Protein 3LHL (pdb70)

Radius of gyration: 16.93 Å; Cα contacts (8 Å, |Δi|>4): 586; chains: 1; bounding box: 40×43×41 Å

Nearest PDB structures (foldseek):
  3lhl-assembly1_A  TM=1.003E+00  e=1.423E-59  Clostridioides difficile 630
  3niq-assembly1_A  TM=9.091E-01  e=2.375E-23  Pseudomonas aeruginosa PAO1
  1wog-assembly1_D  TM=8.566E-01  e=7.228E-23  Deinococcus radiodurans
  7lox-assembly1_A-2  TM=8.549E-01  e=2.452E-21  Escherichia coli
  4dz4-assembly1_A  TM=8.494E-01  e=1.915E-21  Burkholderia thailandensis E264

InterPro domains:
  IPR005925 Agmatinase-related [TIGR01230] (10-285)
  IPR006035 Ureohydrolase [PF00491] (22-283)
  IPR006035 Ureohydrolase [PIRSF036979] (4-289)
  IPR006035 Ureohydrolase [PS51409] (12-292)
  IPR006035 Ureohydrolase [PTHR11358] (10-289)
  IPR020855 Ureohydrolase, manganese-binding site [PS01053] (213-234)
  IPR023696 Ureohydrolase domain superfamily [SSF52768] (5-286)

Foldseek 3Di:
DQLFAQEEEEEELDAVQADPFHFLSCQVVLVVPLVPDAQADPVQRFGVVVHDYHHPYYQDFDPDDPVRRLVSLLVVLLVSVVSNHAYEEYAAQLNVQSNVVSNCVVVVFEAEEAQDQALLCDCDDPRHSRHSSVRVVSVCVRNWAPRYAYFLHEDDDPVSVCVCVVVVRHHYYLGCVCVLVVQLCAQGEYAYEAEPLSAACVQQVQFRDHDHRHHHLVRVCVSLVSLLPGRYQYRYYYYYGRRQVRPVVRNNSVSVSVVVSSVCRSNRVNVD

Organism: Clostridioides difficile (strain 630) (NCBI:txid272563)

Solvent-accessible surface area: 11878 Å² total

Structure (mmCIF, N/CA/C/O backbone):
data_3LHL
#
_entry.id   3LHL
#
_cell.length_a   77.350
_cell.length_b   77.350
_cell.length_c   166.118
_cell.angle_alpha   90.00
_cell.angle_beta   90.00
_cell.angle_gamma   120.00
#
_symmetry.space_group_name_H-M   'P 63 2 2'
#
loop_
_entity.id
_entity.type
_entity.pdbx_description
1 polymer 'Putative agmatinase'
2 non-polymer 'MANGANESE (II) ION'
3 non-polymer 'PHOSPHATE ION'
4 non-polymer (4S)-2-METHYL-2,4-PENTANEDIOL
5 water water
#
loop_
_atom_site.group_PDB
_atom_site.id
_atom_site.type_symbol
_atom_site.label_atom_id
_atom_site.label_alt_id
_atom_site.label_comp_id
_atom_site.label_asym_id
_atom_site.label_entity_id
_atom_site.label_seq_id
_atom_site.pdbx_PDB_ins_code
_atom_site.Cartn_x
_atom_site.Cartn_y
_atom_site.Cartn_z
_atom_site.occupancy
_atom_site.B_iso_or_equiv
_atom_site.auth_seq_id
_atom_site.auth_comp_id
_atom_site.auth_asym_id
_atom_site.auth_atom_id
_atom_site.pdbx_PDB_model_num
ATOM 1 N N . ASN A 1 4 ? 34.505 58.923 28.814 1.00 43.18 17 ASN A N 1
ATOM 2 C CA . ASN A 1 4 ? 33.394 59.795 29.302 1.00 42.49 17 ASN A CA 1
ATOM 3 C C . ASN A 1 4 ? 32.149 59.589 28.443 1.00 39.91 17 ASN A C 1
ATOM 4 O O . ASN A 1 4 ? 32.237 59.380 27.232 1.00 37.28 17 ASN A O 1
ATOM 9 N N . TYR A 1 5 ? 30.991 59.657 29.088 1.00 37.84 18 TYR A N 1
ATOM 10 C CA . TYR A 1 5 ? 29.709 59.452 28.428 1.00 36.62 18 TYR A CA 1
ATOM 11 C C . TYR A 1 5 ? 29.440 60.329 27.206 1.00 36.55 18 TYR A C 1
ATOM 12 O O . TYR A 1 5 ? 29.266 59.822 26.098 1.00 34.30 18 TYR A O 1
ATOM 21 N N . GLU A 1 6 ? 29.401 61.642 27.410 1.00 38.04 19 GLU A N 1
ATOM 22 C CA . GLU A 1 6 ? 29.111 62.573 26.326 1.00 39.38 19 GLU A CA 1
ATOM 23 C C . GLU A 1 6 ? 30.011 62.460 25.100 1.00 38.41 19 GLU A C 1
ATOM 24 O O . GLU A 1 6 ? 29.559 62.685 23.979 1.00 37.60 19 GLU A O 1
ATOM 30 N N . GLU A 1 7 ? 31.275 62.107 25.299 1.00 37.60 20 GLU A N 1
ATOM 31 C CA . GLU A 1 7 ? 32.202 62.008 24.176 1.00 37.12 20 GLU A CA 1
ATOM 32 C C . GLU A 1 7 ? 32.147 60.703 23.387 1.00 34.11 20 GLU A C 1
ATOM 33 O O . GLU A 1 7 ? 32.466 60.684 22.200 1.00 33.41 20 GLU A O 1
ATOM 39 N N . SER A 1 8 ? 31.741 59.619 24.035 1.00 31.90 21 SER A N 1
ATOM 40 C CA . SER A 1 8 ? 31.698 58.316 23.373 1.00 29.07 21 SER A CA 1
ATOM 41 C C . SER A 1 8 ? 30.395 58.016 22.638 1.00 27.93 21 SER A C 1
ATOM 42 O O . SER A 1 8 ? 29.326 58.480 23.030 1.00 26.88 21 SER A O 1
ATOM 45 N N . ASN A 1 9 ? 30.499 57.240 21.562 1.00 26.48 22 ASN A N 1
ATOM 46 C CA . ASN A 1 9 ? 29.332 56.847 20.781 1.00 25.90 22 ASN A CA 1
ATOM 47 C C . ASN A 1 9 ? 28.872 55.447 21.190 1.00 24.31 22 ASN A C 1
ATOM 48 O O . ASN A 1 9 ? 27.733 55.058 20.935 1.00 23.32 22 ASN A O 1
ATOM 53 N N . LEU A 1 10 ? 29.766 54.695 21.825 1.00 22.31 23 LEU A N 1
ATOM 54 C CA . LEU A 1 10 ? 29.458 53.341 22.276 1.00 20.19 23 LEU A CA 1
ATOM 55 C C . LEU A 1 10 ? 29.527 53.292 23.802 1.00 19.87 23 LEU A C 1
ATOM 56 O O . LEU A 1 10 ? 30.561 53.612 24.400 1.00 19.14 23 LEU A O 1
ATOM 61 N N . ILE A 1 11 ? 28.419 52.900 24.423 1.00 18.47 24 ILE A N 1
ATOM 62 C CA . ILE A 1 11 ? 28.326 52.817 25.876 1.00 17.69 24 ILE A CA 1
ATOM 63 C C . ILE A 1 11 ? 28.198 51.356 26.299 1.00 18.92 24 ILE A C 1
ATOM 64 O O . ILE A 1 11 ? 27.173 50.708 26.055 1.00 18.99 24 ILE A O 1
ATOM 69 N N . VAL A 1 12 ? 29.251 50.854 26.933 1.00 16.88 25 VAL A N 1
ATOM 70 C CA . VAL A 1 12 ? 29.322 49.475 27.398 1.00 16.55 25 VAL A CA 1
ATOM 71 C C . VAL A 1 12 ? 28.940 49.394 28.868 1.00 17.70 25 VAL A C 1
ATOM 72 O O . VAL A 1 12 ? 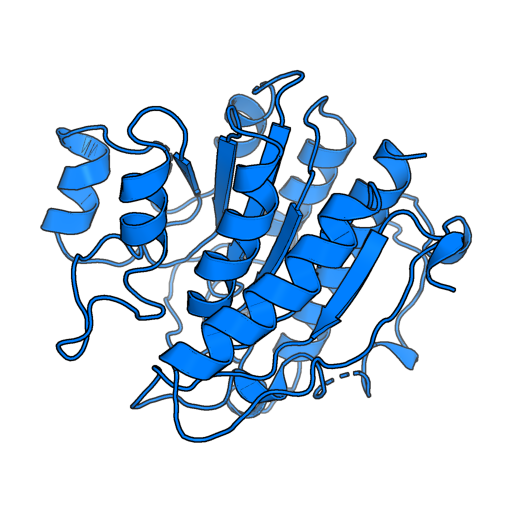29.470 50.137 29.694 1.00 20.31 25 VAL A O 1
ATOM 76 N N . PHE A 1 13 ? 28.023 48.492 29.198 1.00 17.07 26 PHE A N 1
ATOM 77 C CA . PHE A 1 13 ? 27.614 48.335 30.586 1.00 17.02 26 PHE A CA 1
ATOM 78 C C . PHE A 1 13 ? 27.293 46.878 30.867 1.00 17.00 26 PHE A C 1
ATOM 79 O O . PHE A 1 13 ? 26.924 46.120 29.964 1.00 18.34 26 PHE A O 1
ATOM 87 N N . GLY A 1 14 ? 27.467 46.483 32.121 1.00 15.72 27 GLY A N 1
ATOM 88 C CA . GLY A 1 14 ? 27.204 45.111 32.498 1.00 15.51 27 GLY A CA 1
ATOM 89 C C . GLY A 1 14 ? 25.884 44.954 33.213 1.00 16.27 27 GLY A C 1
ATOM 90 O O . GLY A 1 14 ? 25.388 45.893 33.838 1.00 14.37 27 GLY A O 1
ATOM 91 N N . VAL A 1 15 ? 25.314 43.760 33.098 1.00 17.96 28 VAL A N 1
ATOM 92 C CA . VAL A 1 15 ? 24.047 43.421 33.737 1.00 18.99 28 VAL A CA 1
ATOM 93 C C . VAL A 1 15 ? 24.213 42.028 34.326 1.00 19.40 28 VAL A C 1
ATOM 94 O O . VAL A 1 15 ? 23.979 41.025 33.642 1.00 18.69 28 VAL A O 1
ATOM 98 N N . GLY A 1 16 ? 24.641 41.979 35.585 1.00 18.81 29 GLY A N 1
ATOM 99 C CA . GLY A 1 16 ? 24.843 40.708 36.257 1.00 19.62 29 GLY A CA 1
ATOM 100 C C . GLY A 1 16 ? 23.534 40.157 36.789 1.00 18.87 29 GLY A C 1
ATOM 101 O O . GLY A 1 16 ? 23.260 40.208 37.994 1.00 16.79 29 GLY A O 1
ATOM 102 N N . PHE A 1 17 ? 22.729 39.621 35.880 1.00 17.35 30 PHE A N 1
ATOM 103 C CA . PHE A 1 17 ? 21.433 39.063 36.231 1.00 18.33 30 PHE A CA 1
ATOM 104 C C . PHE A 1 17 ? 21.224 37.672 35.640 1.00 18.00 30 PHE A C 1
ATOM 105 O O . PHE A 1 17 ? 21.497 37.448 34.462 1.00 19.50 30 PHE A O 1
ATOM 113 N N . ASP A 1 18 ? 20.748 36.740 36.464 1.00 18.07 31 ASP A N 1
ATOM 114 C CA . ASP A 1 18 ? 20.443 35.386 35.998 1.00 18.65 31 ASP A CA 1
ATOM 115 C C . ASP A 1 18 ? 19.207 34.873 36.730 1.00 18.90 31 ASP A C 1
ATOM 116 O O . ASP A 1 18 ? 19.034 33.674 36.934 1.00 17.87 31 ASP A O 1
ATOM 121 N N . GLY A 1 19 ? 18.341 35.813 37.098 1.00 20.15 32 GLY A N 1
ATOM 122 C CA . GLY A 1 19 ? 17.124 35.500 37.824 1.00 20.91 32 GLY A CA 1
ATOM 123 C C . GLY A 1 19 ? 16.190 34.422 37.297 1.00 22.72 32 GLY A C 1
ATOM 124 O O . GLY A 1 19 ? 15.454 33.832 38.091 1.00 24.14 32 GLY A O 1
ATOM 125 N N . THR A 1 20 ? 16.186 34.151 35.992 1.00 21.02 33 THR A N 1
ATOM 126 C CA . THR A 1 20 ? 15.296 33.113 35.478 1.00 21.90 33 THR A CA 1
ATOM 127 C C . THR A 1 20 ? 16.017 31.807 35.166 1.00 22.23 33 THR A C 1
ATOM 128 O O . THR A 1 20 ? 15.441 30.909 34.554 1.00 21.01 33 THR A O 1
ATOM 132 N N . THR A 1 21 ? 17.274 31.705 35.595 1.00 22.56 34 THR A N 1
ATOM 133 C CA . THR A 1 21 ? 18.071 30.495 35.382 1.00 22.53 34 THR A CA 1
ATOM 134 C C . THR A 1 21 ? 18.016 29.687 36.673 1.00 22.17 34 THR A C 1
ATOM 135 O O . THR A 1 21 ? 18.424 30.174 37.723 1.00 21.21 34 THR A O 1
ATOM 139 N N . SER A 1 22 ? 17.535 28.451 36.591 1.00 20.82 35 SER A N 1
ATOM 140 C CA . SER A 1 22 ? 17.395 27.613 37.780 1.00 22.10 35 SER A CA 1
ATOM 141 C C . SER A 1 22 ? 18.543 26.666 38.132 1.00 21.47 35 SER A C 1
ATOM 142 O O . SER A 1 22 ? 19.169 26.805 39.187 1.00 20.07 35 SER A O 1
ATOM 145 N N . ASN A 1 23 ? 18.815 25.697 37.262 1.00 20.48 36 ASN A N 1
ATOM 146 C CA . ASN A 1 23 ? 19.866 24.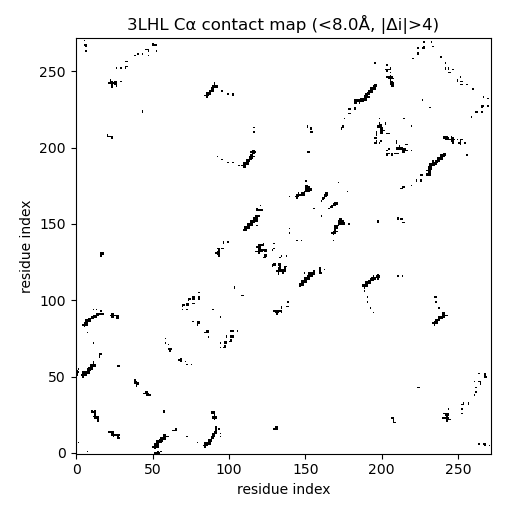725 37.541 1.00 21.16 36 ASN A CA 1
ATOM 147 C C . ASN A 1 23 ? 21.301 25.182 37.324 1.00 19.75 36 ASN A C 1
ATOM 148 O O . ASN A 1 23 ? 22.219 24.620 37.922 1.00 19.05 36 ASN A O 1
ATOM 153 N N . ARG A 1 24 ? 21.500 26.206 36.500 1.00 17.59 37 ARG A N 1
ATOM 154 C CA . ARG A 1 24 ? 22.853 26.664 36.197 1.00 17.35 37 ARG A CA 1
ATOM 155 C C . ARG A 1 24 ? 23.100 28.153 36.409 1.00 18.69 37 ARG A C 1
ATOM 156 O O . ARG A 1 24 ? 23.459 28.876 35.475 1.00 20.37 37 ARG A O 1
ATOM 164 N N . PRO A 1 25 ? 22.924 28.634 37.645 1.00 19.00 38 PRO A N 1
ATOM 165 C CA . PRO A 1 25 ? 23.153 30.059 37.897 1.00 18.22 38 PRO A CA 1
ATOM 166 C C . PRO A 1 25 ? 24.634 30.384 37.728 1.00 17.79 38 PRO A C 1
ATOM 167 O O . PRO A 1 25 ? 25.483 29.488 37.768 1.00 15.04 38 PRO A O 1
ATOM 171 N N . GLY A 1 26 ? 24.946 31.658 37.521 1.00 17.55 39 GLY A N 1
ATOM 172 C CA . GLY A 1 26 ? 26.336 32.039 37.367 1.00 16.47 39 GLY A CA 1
ATOM 173 C C . GLY A 1 26 ? 26.593 33.099 36.316 1.00 17.36 39 GLY A C 1
ATOM 174 O O . GLY A 1 26 ? 27.642 33.749 36.345 1.00 18.16 39 GLY A O 1
ATOM 175 N N . ALA A 1 27 ? 25.654 33.276 35.387 1.00 15.82 40 ALA A N 1
ATOM 176 C CA . ALA A 1 27 ? 25.810 34.268 34.327 1.00 15.78 40 ALA A CA 1
ATOM 177 C C . ALA A 1 27 ? 25.906 35.672 34.922 1.00 16.72 40 ALA A C 1
ATOM 178 O O . ALA A 1 27 ? 26.408 36.601 34.286 1.00 11.75 40 ALA A O 1
ATOM 180 N N . ARG A 1 28 ? 25.431 35.809 36.157 1.00 16.78 41 ARG A N 1
ATOM 181 C CA . ARG A 1 28 ? 25.451 37.089 36.850 1.00 17.49 41 ARG A CA 1
ATOM 182 C C . ARG A 1 28 ? 26.865 37.636 37.034 1.00 16.35 41 ARG A C 1
ATOM 183 O O . ARG A 1 28 ? 27.046 38.842 37.208 1.00 16.25 41 ARG A O 1
ATOM 191 N N . PHE A 1 29 ? 27.860 36.756 36.984 1.00 16.27 42 PHE A N 1
ATOM 192 C CA . PHE A 1 29 ? 29.250 37.157 37.204 1.00 18.50 42 PHE A CA 1
ATOM 193 C C . PHE A 1 29 ? 30.063 37.484 35.961 1.00 19.46 42 PHE A C 1
ATOM 194 O O . PHE A 1 29 ? 31.237 37.836 36.062 1.00 20.31 42 PHE A O 1
ATOM 202 N N . ALA A 1 30 ? 29.441 37.370 34.797 1.00 19.41 43 ALA A N 1
ATOM 203 C CA . ALA A 1 30 ? 30.115 37.622 33.533 1.00 19.15 43 ALA A CA 1
ATOM 204 C C . ALA A 1 30 ? 30.945 38.912 33.451 1.00 18.00 43 ALA A C 1
ATOM 205 O O . ALA A 1 30 ? 32.165 38.860 33.313 1.00 16.77 43 ALA A O 1
ATOM 207 N N . SER A 1 31 ? 30.291 40.067 33.530 1.00 19.12 44 SER A N 1
ATOM 208 C CA . SER A 1 31 ? 31.001 41.342 33.423 1.00 19.96 44 SER A CA 1
ATOM 209 C C . SER A 1 31 ? 32.042 41.584 34.513 1.00 20.15 44 SER A C 1
ATOM 210 O O . SER A 1 31 ? 33.129 42.082 34.229 1.00 19.21 44 SER A O 1
ATOM 213 N N . SER A 1 32 ? 31.723 41.233 35.755 1.00 20.28 45 SER A N 1
ATOM 214 C CA . SER A 1 32 ? 32.673 41.436 36.844 1.00 23.13 45 SER A CA 1
ATOM 215 C C . SER A 1 32 ? 33.871 40.498 36.689 1.00 22.08 45 SER A C 1
ATOM 216 O O . SER A 1 32 ? 34.994 40.847 37.036 1.00 21.92 45 SER A O 1
ATOM 219 N N . SER A 1 33 ? 33.630 39.302 36.175 1.00 21.04 46 SER A N 1
ATOM 220 C CA . SER A 1 33 ? 34.718 38.362 35.964 1.00 22.58 46 SER A CA 1
ATOM 221 C C . SER A 1 33 ? 35.609 38.882 34.829 1.00 22.47 46 SER A C 1
ATOM 222 O O . SER A 1 33 ? 36.831 38.778 34.882 1.00 18.13 46 SER A O 1
ATOM 233 N N . ARG A 1 35 ? 35.927 41.994 34.032 1.00 25.35 48 ARG A N 1
ATOM 234 C CA . ARG A 1 35 ? 36.527 43.247 34.467 1.00 26.88 48 ARG A CA 1
ATOM 235 C C . ARG A 1 35 ? 37.948 43.097 35.000 1.00 28.29 48 ARG A C 1
ATOM 236 O O . ARG A 1 35 ? 38.832 43.876 34.646 1.00 28.62 48 ARG A O 1
ATOM 244 N N . LYS A 1 36 ? 38.175 42.096 35.840 1.00 30.70 49 LYS A N 1
ATOM 245 C CA . LYS A 1 36 ? 39.507 41.891 36.397 1.00 33.64 49 LYS A CA 1
ATOM 246 C C . LYS A 1 36 ? 40.432 41.200 35.406 1.00 34.62 49 LYS A C 1
ATOM 247 O O . LYS A 1 36 ? 41.594 40.944 35.710 1.00 35.21 49 LYS A O 1
ATOM 253 N N . GLU A 1 37 ? 39.908 40.905 34.223 1.00 35.22 50 GLU A N 1
ATOM 254 C CA . GLU A 1 37 ? 40.665 40.224 33.179 1.00 38.45 50 GLU A CA 1
ATOM 255 C C . GLU A 1 37 ? 41.005 41.154 32.010 1.00 38.58 50 GLU A C 1
ATOM 256 O O . GLU A 1 37 ? 42.137 41.182 31.526 1.00 38.27 50 GLU A O 1
ATOM 262 N N . PHE A 1 38 ? 40.011 41.909 31.560 1.00 37.57 51 PHE A N 1
ATOM 263 C CA . PHE A 1 38 ? 40.184 42.818 30.440 1.00 38.30 51 PHE A CA 1
ATOM 264 C C . PHE A 1 38 ? 41.438 43.697 30.554 1.00 40.00 51 PHE A C 1
ATOM 265 O O . PHE A 1 38 ? 42.098 43.977 29.552 1.00 38.18 51 PHE A O 1
ATOM 273 N N . TYR A 1 39 ? 41.758 44.121 31.775 1.00 42.77 52 TYR A N 1
ATOM 274 C CA . TYR A 1 39 ? 42.919 44.973 32.044 1.00 45.71 52 TYR A CA 1
ATOM 275 C C . TYR A 1 39 ? 44.183 44.608 31.270 1.00 44.93 52 TYR A C 1
ATOM 276 O O . TYR A 1 39 ? 44.769 45.448 30.582 1.00 45.49 52 TYR A O 1
ATOM 285 N N . GLY A 1 40 ? 44.599 43.351 31.390 1.00 43.18 53 GLY A N 1
ATOM 286 C CA . GLY A 1 40 ? 45.825 42.908 30.750 1.00 42.04 53 GLY A CA 1
ATOM 287 C C . GLY A 1 40 ? 45.836 42.483 29.296 1.00 40.37 53 GLY A C 1
ATOM 288 O O . GLY A 1 40 ? 46.883 42.074 28.791 1.00 40.81 53 GLY A O 1
ATOM 289 N N . LEU A 1 41 ? 44.700 42.568 28.614 1.00 38.13 54 LEU A N 1
ATOM 290 C CA . LEU A 1 41 ? 44.655 42.174 27.211 1.00 35.49 54 LEU A CA 1
ATOM 291 C C . LEU A 1 41 ? 45.054 43.320 26.288 1.00 32.62 54 LEU A C 1
ATOM 292 O O . LEU A 1 41 ? 44.839 44.490 26.602 1.00 32.94 54 LEU A O 1
ATOM 297 N N . GLU A 1 42 ? 45.645 42.973 25.151 1.00 28.85 55 GLU A N 1
ATOM 298 C CA . GLU A 1 42 ? 46.074 43.965 24.175 1.00 25.70 55 GLU A CA 1
ATOM 299 C C . GLU A 1 42 ? 44.883 44.771 23.654 1.00 24.36 55 GLU A C 1
ATOM 300 O O . GLU A 1 42 ? 43.796 44.230 23.457 1.00 23.06 55 GLU A O 1
ATOM 306 N N . THR A 1 43 ? 45.093 46.064 23.430 1.00 22.93 56 THR A N 1
ATOM 307 C CA . THR A 1 43 ? 44.036 46.926 22.914 1.00 21.82 56 THR A CA 1
ATOM 308 C C . THR A 1 43 ? 44.049 46.876 21.389 1.00 20.40 56 THR A C 1
ATOM 309 O O . THR A 1 43 ? 43.137 47.376 20.733 1.00 18.14 56 THR A O 1
ATOM 313 N N . TYR A 1 44 ? 45.086 46.259 20.830 1.00 18.61 57 TYR A N 1
ATOM 314 C CA . TYR A 1 44 ? 45.213 46.149 19.382 1.00 18.11 57 TYR A CA 1
ATOM 315 C C . TYR A 1 44 ? 44.754 44.788 18.880 1.00 18.87 57 TYR A C 1
ATOM 316 O O . TYR A 1 44 ? 45.068 43.752 19.468 1.00 19.44 57 TYR A O 1
ATOM 325 N N . SER A 1 45 ? 44.008 44.795 17.783 1.00 18.38 58 SER A N 1
ATOM 326 C CA . SER A 1 45 ? 43.528 43.560 17.194 1.00 17.46 58 SER A CA 1
ATOM 327 C C . SER A 1 45 ? 44.236 43.332 15.869 1.00 18.03 58 SER A C 1
ATOM 328 O O . SER A 1 45 ? 43.987 44.040 14.892 1.00 15.57 58 SER A O 1
ATOM 331 N N . PRO A 1 46 ? 45.148 42.349 15.825 1.00 17.90 59 PRO A N 1
ATOM 332 C CA . PRO A 1 46 ? 45.875 42.054 14.587 1.00 18.69 59 PRO A CA 1
ATOM 333 C C . PRO A 1 46 ? 44.956 41.484 13.510 1.00 18.88 59 PRO A C 1
ATOM 334 O O . PRO A 1 46 ? 45.202 41.661 12.320 1.00 18.99 59 PRO A O 1
ATOM 338 N N . PHE A 1 47 ? 43.887 40.816 13.934 1.00 19.71 60 PHE A N 1
ATOM 339 C CA . PHE A 1 47 ? 42.925 40.232 13.001 1.00 19.35 60 PHE A CA 1
ATOM 340 C C . PHE A 1 47 ? 42.148 41.325 12.263 1.00 20.35 60 PHE A C 1
ATOM 341 O O . PHE A 1 47 ? 41.903 41.217 11.068 1.00 22.00 60 PHE A O 1
ATOM 349 N N . LEU A 1 48 ? 41.767 42.379 12.974 1.00 20.18 61 LEU A N 1
ATOM 350 C CA . LEU A 1 48 ? 41.007 43.466 12.363 1.00 21.97 61 LEU A CA 1
ATOM 351 C C . LEU A 1 48 ? 41.867 44.683 12.027 1.00 22.15 61 LEU A C 1
ATOM 352 O O . LEU A 1 48 ? 41.448 45.553 11.263 1.00 21.56 61 LEU A O 1
ATOM 357 N N . ASP A 1 49 ? 43.065 44.734 12.605 1.00 23.92 62 ASP A N 1
ATOM 358 C CA . ASP A 1 49 ? 43.988 45.849 12.414 1.00 22.25 62 ASP A CA 1
ATOM 359 C C . ASP A 1 49 ? 43.320 47.143 12.874 1.00 22.14 62 ASP A C 1
ATOM 360 O O . ASP A 1 49 ? 43.299 48.146 12.160 1.00 21.57 62 ASP A O 1
ATOM 365 N N . LEU A 1 50 ? 42.762 47.095 14.078 1.00 22.50 63 LEU A N 1
ATOM 366 C CA . LEU A 1 50 ? 42.096 48.235 14.696 1.00 21.73 63 LEU A CA 1
ATOM 367 C C . LEU A 1 50 ? 42.582 48.267 16.136 1.00 23.23 63 LEU A C 1
ATOM 368 O O . LEU A 1 50 ? 42.976 47.235 16.675 1.00 24.42 63 LEU A O 1
ATOM 373 N N . ASP A 1 51 ? 42.553 49.439 16.763 1.00 23.27 64 ASP A N 1
ATOM 374 C CA . ASP A 1 51 ? 43.020 49.574 18.140 1.00 24.02 64 ASP A CA 1
ATOM 375 C C . ASP A 1 51 ? 41.999 50.331 18.985 1.00 24.42 64 ASP A C 1
ATOM 376 O O . ASP A 1 51 ? 41.573 51.427 18.617 1.00 24.67 64 ASP A O 1
ATOM 381 N N . LEU A 1 52 ? 41.617 49.755 20.121 1.00 24.91 65 LEU A N 1
ATOM 382 C CA . LEU A 1 52 ? 40.650 50.399 21.009 1.00 26.79 65 LEU A CA 1
ATOM 383 C C . LEU A 1 52 ? 41.037 51.834 21.369 1.00 27.78 65 LEU A C 1
ATOM 384 O O . LEU A 1 52 ? 40.174 52.664 21.647 1.00 27.19 65 LEU A O 1
ATOM 389 N N . GLU A 1 53 ? 42.335 52.123 21.346 1.00 29.22 66 GLU A N 1
ATOM 390 C CA . GLU A 1 53 ? 42.842 53.446 21.693 1.00 31.08 66 GLU A CA 1
ATOM 391 C C . GLU A 1 53 ? 42.479 54.566 20.724 1.00 30.06 66 GLU A C 1
ATOM 392 O O . GLU A 1 53 ? 42.604 55.741 21.065 1.00 30.25 66 GLU A O 1
ATOM 398 N N . ASP A 1 54 ? 42.037 54.217 19.521 1.00 27.50 67 ASP A N 1
ATOM 399 C CA . ASP A 1 54 ? 41.671 55.238 18.545 1.00 27.51 67 ASP A CA 1
ATOM 400 C C . ASP A 1 54 ? 40.207 55.642 18.670 1.00 26.86 67 ASP A C 1
ATOM 401 O O . ASP A 1 54 ? 39.710 56.417 17.857 1.00 25.20 67 ASP A O 1
ATOM 406 N N . TYR A 1 55 ? 39.518 55.135 19.686 1.00 24.93 68 TYR A N 1
ATOM 407 C CA . TYR A 1 55 ? 38.101 55.440 19.814 1.00 26.53 68 TYR A CA 1
ATOM 408 C C . TYR A 1 55 ? 37.628 55.919 21.173 1.00 27.04 68 TYR A C 1
ATOM 409 O O . TYR A 1 55 ? 38.282 55.714 22.198 1.00 27.67 68 TYR A O 1
ATOM 418 N N . ASN A 1 56 ? 36.468 56.562 21.160 1.00 27.71 69 ASN A N 1
ATOM 419 C CA . ASN A 1 56 ? 35.848 5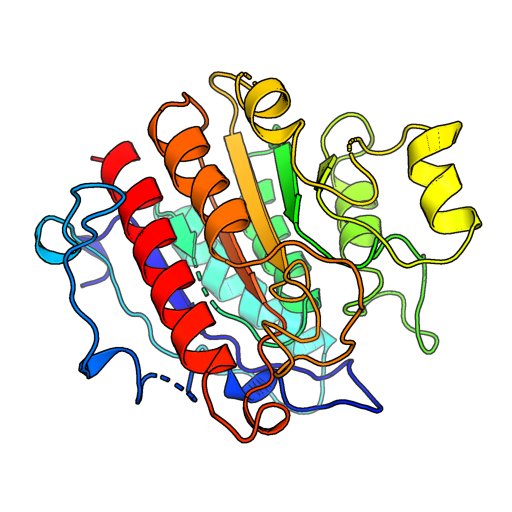7.042 22.377 1.00 28.45 69 ASN A CA 1
ATOM 420 C C . ASN A 1 56 ? 34.790 56.025 22.775 1.00 28.20 69 ASN A C 1
ATOM 421 O O . ASN A 1 56 ? 33.715 55.948 22.175 1.00 27.22 69 ASN A O 1
ATOM 426 N N . ILE A 1 57 ? 35.123 55.224 23.777 1.00 27.57 70 ILE A N 1
ATOM 427 C CA . ILE A 1 57 ? 34.217 54.209 24.284 1.00 26.67 70 ILE A CA 1
ATOM 428 C C . ILE A 1 57 ? 34.041 54.437 25.774 1.00 25.63 70 ILE A C 1
ATOM 429 O O . ILE A 1 57 ? 35.010 54.629 26.505 1.00 24.77 70 ILE A O 1
ATOM 434 N N . CYS A 1 58 ? 32.797 54.427 26.225 1.00 27.42 71 CYS A N 1
ATOM 435 C CA . CYS A 1 58 ? 32.524 54.643 27.634 1.00 26.32 71 CYS A CA 1
ATOM 436 C C . CYS A 1 58 ? 32.282 53.340 28.369 1.00 25.77 71 CYS A C 1
ATOM 437 O O . CYS A 1 58 ? 31.518 52.489 27.909 1.00 26.15 71 CYS A O 1
ATOM 440 N N . ASP A 1 59 ? 32.954 53.186 29.506 1.00 25.96 72 ASP A N 1
ATOM 441 C CA . ASP A 1 59 ? 32.792 52.008 30.356 1.00 26.03 72 ASP A CA 1
ATOM 442 C C . ASP A 1 59 ? 31.854 52.463 31.467 1.00 25.24 72 ASP A C 1
ATOM 443 O O . ASP A 1 59 ? 32.298 53.048 32.457 1.00 23.70 72 ASP A O 1
ATOM 448 N N . TYR A 1 60 ? 30.563 52.202 31.300 1.00 24.88 73 TYR A N 1
ATOM 449 C CA . TYR A 1 60 ? 29.576 52.606 32.294 1.00 28.10 73 TYR A CA 1
ATOM 450 C C . TYR A 1 60 ? 29.546 51.703 33.521 1.00 26.86 73 TYR A C 1
ATOM 451 O O . TYR A 1 60 ? 28.828 51.978 34.476 1.00 28.28 73 TYR A O 1
ATOM 460 N N . GLY A 1 61 ? 30.331 50.631 33.499 1.00 24.60 74 GLY A N 1
ATOM 461 C CA . GLY A 1 61 ? 30.348 49.716 34.622 1.00 23.30 74 GLY A CA 1
ATOM 462 C C . GLY A 1 61 ? 29.090 48.862 34.684 1.00 23.61 74 GLY A C 1
ATOM 463 O O . GLY A 1 61 ? 28.381 48.697 33.688 1.00 20.15 74 GLY A O 1
ATOM 464 N N . ASP A 1 62 ? 28.804 48.319 35.862 1.00 23.71 75 ASP A N 1
ATOM 465 C CA . ASP A 1 62 ? 27.630 47.481 36.028 1.00 24.18 75 ASP A CA 1
ATOM 466 C C . ASP A 1 62 ? 26.396 48.269 36.437 1.00 26.05 75 ASP A C 1
ATOM 467 O O . ASP A 1 62 ? 26.467 49.202 37.245 1.00 25.60 75 ASP A O 1
ATOM 472 N N . LEU A 1 63 ? 25.264 47.889 35.856 1.00 24.91 76 LEU A N 1
ATOM 473 C CA . LEU A 1 63 ? 23.998 48.528 36.157 1.00 24.77 76 LEU A CA 1
ATOM 474 C C . LEU A 1 63 ? 23.532 48.028 37.517 1.00 25.85 76 LEU A C 1
ATOM 475 O O . LEU A 1 63 ? 23.544 46.825 37.782 1.00 25.72 76 LEU A O 1
ATOM 480 N N . GLU A 1 64 ? 23.135 48.949 38.386 1.00 26.13 77 GLU A N 1
ATOM 481 C CA . GLU A 1 64 ? 22.660 48.560 39.705 1.00 28.39 77 GLU A CA 1
ATOM 482 C C . GLU A 1 64 ? 21.255 48.021 39.501 1.00 26.67 77 GLU A C 1
ATOM 483 O O . GLU A 1 64 ? 20.399 48.712 38.964 1.00 28.56 77 GLU A O 1
ATOM 489 N N . ILE A 1 65 ? 21.017 46.784 39.911 1.00 27.04 78 ILE A N 1
ATOM 490 C CA . ILE A 1 65 ? 19.698 46.198 39.737 1.00 26.36 78 ILE A CA 1
ATOM 491 C C . ILE A 1 65 ? 19.106 45.668 41.033 1.00 27.46 78 ILE A C 1
ATOM 492 O O . ILE A 1 65 ? 19.829 45.244 41.933 1.00 25.95 78 ILE A O 1
ATOM 497 N N . SER A 1 66 ? 17.780 45.709 41.121 1.00 27.72 79 SER A N 1
ATOM 498 C CA . SER A 1 66 ? 17.085 45.221 42.299 1.00 28.87 79 SER A CA 1
ATOM 499 C C . SER A 1 66 ? 17.195 43.703 42.343 1.00 30.95 79 SER A C 1
ATOM 500 O O . SER A 1 66 ? 17.550 43.066 41.346 1.00 31.96 79 SER A O 1
ATOM 503 N N . VAL A 1 67 ? 16.890 43.129 43.501 1.00 31.72 80 VAL A N 1
ATOM 504 C CA . VAL A 1 67 ? 16.953 41.688 43.675 1.00 33.26 80 VAL A CA 1
ATOM 505 C C . VAL A 1 67 ? 15.581 41.129 44.039 1.00 33.95 80 VAL A C 1
ATOM 506 O O . VAL A 1 67 ? 14.779 41.805 44.684 1.00 33.96 80 VAL A O 1
ATOM 510 N N . GLY A 1 68 ? 15.309 39.902 43.604 1.00 34.94 81 GLY A N 1
ATOM 511 C CA . GLY A 1 68 ? 14.043 39.268 43.927 1.00 35.56 81 GLY A CA 1
ATOM 512 C C . GLY A 1 68 ? 12.888 39.468 42.963 1.00 35.28 81 GLY A C 1
ATOM 513 O O . GLY A 1 68 ? 11.808 38.903 43.158 1.00 35.31 81 GLY A O 1
ATOM 514 N N . SER A 1 69 ? 13.090 40.266 41.923 1.00 34.47 82 SER A N 1
ATOM 515 C CA . SER A 1 69 ? 12.013 40.485 40.968 1.00 32.80 82 SER A CA 1
ATOM 516 C C . SER A 1 69 ? 12.506 40.650 39.539 1.00 30.52 82 SER A C 1
ATOM 517 O O . SER A 1 69 ? 13.091 41.675 39.184 1.00 30.82 82 SER A O 1
ATOM 520 N N . THR A 1 70 ? 12.265 39.630 38.724 1.00 27.94 83 THR A N 1
ATOM 521 C CA . THR A 1 70 ? 12.660 39.662 37.323 1.00 25.93 83 THR A CA 1
ATOM 522 C C . THR A 1 70 ? 12.010 40.882 36.673 1.00 27.02 83 THR A C 1
ATOM 523 O O . THR A 1 70 ? 12.682 41.694 36.042 1.00 26.24 83 THR A O 1
ATOM 527 N N . GLU A 1 71 ? 10.697 40.999 36.848 1.00 28.11 84 GLU A N 1
ATOM 528 C CA . GLU A 1 71 ? 9.923 42.109 36.303 1.00 29.65 84 GLU A CA 1
ATOM 529 C C . GLU A 1 71 ? 10.610 43.446 36.591 1.00 28.23 84 GLU A C 1
ATOM 530 O O . GLU A 1 71 ? 10.741 44.289 35.709 1.00 28.44 84 GLU A O 1
ATOM 536 N N . GLN A 1 72 ? 11.059 43.628 37.827 1.00 26.91 85 GLN A N 1
ATOM 537 C CA . GLN A 1 72 ? 11.726 44.861 38.230 1.00 24.01 85 GLN A CA 1
ATOM 538 C C . GLN A 1 72 ? 13.072 45.060 37.537 1.00 22.71 85 GLN A C 1
ATOM 539 O O . GLN A 1 72 ? 13.421 46.179 37.154 1.00 21.38 85 GLN A O 1
ATOM 545 N N . VAL A 1 73 ? 13.828 43.974 37.391 1.00 20.98 86 VAL A N 1
ATOM 546 C CA . VAL A 1 73 ? 15.136 44.024 36.745 1.00 18.56 86 VAL A CA 1
ATOM 547 C C . VAL A 1 73 ? 15.010 44.415 35.276 1.00 18.48 86 VAL A C 1
ATOM 548 O O . VAL A 1 73 ? 15.788 45.225 34.774 1.00 17.52 86 VAL A O 1
ATOM 552 N N . LEU A 1 74 ? 14.027 43.842 34.589 1.00 18.17 87 LEU A N 1
ATOM 553 C CA . LEU A 1 74 ? 13.832 44.152 33.180 1.00 19.12 87 LEU A CA 1
ATOM 554 C C . LEU A 1 74 ? 13.553 45.637 32.964 1.00 19.84 87 LEU A C 1
ATOM 555 O O . LEU A 1 74 ? 14.094 46.243 32.040 1.00 20.38 87 LEU A O 1
ATOM 560 N N . LYS A 1 75 ? 12.714 46.219 33.816 1.00 19.74 88 LYS A N 1
ATOM 561 C CA . LYS A 1 75 ? 12.389 47.639 33.707 1.00 21.60 88 LYS A CA 1
ATOM 562 C C . LYS A 1 75 ? 13.634 48.499 33.885 1.00 20.59 88 LYS A C 1
ATOM 563 O O . LYS A 1 75 ? 13.799 49.511 33.206 1.00 21.97 88 LYS A O 1
ATOM 569 N N . GLU A 1 76 ? 14.509 48.085 34.793 1.00 20.19 89 GLU A N 1
ATOM 570 C CA . GLU A 1 76 ? 15.739 48.816 35.060 1.00 20.36 89 GLU A CA 1
ATOM 571 C C . GLU A 1 76 ? 16.685 48.744 33.861 1.00 21.41 89 GLU A C 1
ATOM 572 O O . GLU A 1 76 ? 17.324 49.738 33.509 1.00 21.29 89 GLU A O 1
ATOM 578 N N . ILE A 1 77 ? 16.771 47.575 33.229 1.0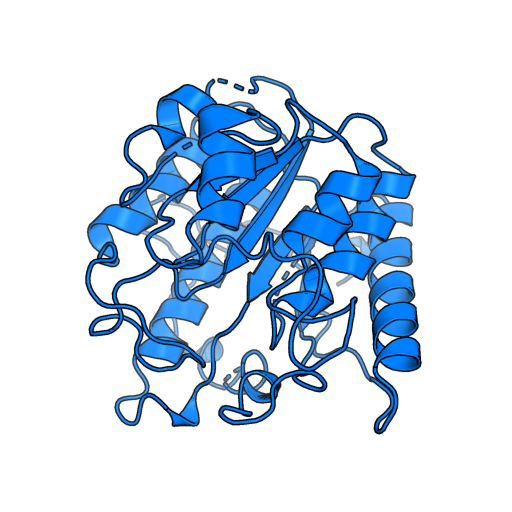0 18.69 90 ILE A N 1
ATOM 579 C CA . ILE A 1 77 ? 17.636 47.425 32.064 1.00 17.61 90 ILE A CA 1
ATOM 580 C C . ILE A 1 77 ? 17.079 48.323 30.968 1.00 17.40 90 ILE A C 1
ATOM 581 O O . ILE A 1 77 ? 17.819 49.034 30.291 1.00 16.43 90 ILE A O 1
ATOM 586 N N . TYR A 1 78 ? 15.760 48.287 30.812 1.00 18.02 91 TYR A N 1
ATOM 587 C CA . TYR A 1 78 ? 15.083 49.100 29.812 1.00 18.81 91 TYR A CA 1
ATOM 588 C C . TYR A 1 78 ? 15.452 50.566 29.990 1.00 17.72 91 TYR A C 1
ATOM 589 O O . TYR A 1 78 ? 15.808 51.249 29.032 1.00 16.62 91 TYR A O 1
ATOM 598 N N . GLN A 1 79 ? 15.354 51.043 31.225 1.00 18.38 92 GLN A N 1
ATOM 599 C CA . GLN A 1 79 ? 15.669 52.431 31.535 1.00 20.02 92 GLN A CA 1
ATOM 600 C C . GLN A 1 79 ? 17.074 52.836 31.110 1.00 19.73 92 GLN A C 1
ATOM 601 O O . GLN A 1 79 ? 17.247 53.843 30.426 1.00 17.44 92 GLN A O 1
ATOM 607 N N . GLU A 1 80 ? 18.072 52.055 31.518 1.00 20.12 93 GLU A N 1
ATOM 608 C CA . GLU A 1 80 ? 19.461 52.358 31.184 1.00 21.33 93 GLU A CA 1
ATOM 609 C C . GLU A 1 80 ? 19.658 52.404 29.673 1.00 19.43 93 GLU A C 1
ATOM 610 O O . GLU A 1 80 ? 20.260 53.337 29.148 1.00 19.76 93 GLU A O 1
ATOM 616 N N . THR A 1 81 ? 19.137 51.397 28.980 1.00 19.10 94 THR A N 1
ATOM 617 C CA . THR A 1 81 ? 19.265 51.318 27.528 1.00 17.25 94 THR A CA 1
ATOM 618 C C . THR A 1 81 ? 18.600 52.519 26.866 1.00 16.21 94 THR A C 1
ATOM 619 O O . THR A 1 81 ? 19.195 53.158 26.003 1.00 15.06 94 THR A O 1
ATOM 623 N N . TYR A 1 82 ? 17.372 52.826 27.283 1.00 17.54 95 TYR A N 1
ATOM 624 C CA . TYR A 1 82 ? 16.622 53.941 26.710 1.00 19.29 95 TYR A CA 1
ATOM 625 C C . TYR A 1 82 ? 17.392 55.259 26.755 1.00 21.19 95 TYR A C 1
ATOM 626 O O . TYR A 1 82 ? 17.465 55.980 25.759 1.00 21.83 95 TYR A O 1
ATOM 635 N N . LYS A 1 83 ? 17.961 55.581 27.908 1.00 19.71 96 LYS A N 1
ATOM 636 C CA . LYS A 1 83 ? 18.713 56.815 28.020 1.00 21.49 96 LYS A CA 1
ATOM 637 C C . LYS A 1 83 ? 19.870 56.841 27.018 1.00 20.70 96 LYS A C 1
ATOM 638 O O . LYS A 1 83 ? 20.143 57.877 26.403 1.00 20.91 96 LYS A O 1
ATOM 644 N N . ILE A 1 84 ? 20.538 55.705 26.838 1.00 19.18 97 ILE A N 1
ATOM 645 C CA . ILE A 1 84 ? 21.651 55.638 25.894 1.00 17.66 97 ILE A CA 1
ATOM 646 C C . ILE A 1 84 ? 21.134 55.853 24.472 1.00 18.01 97 ILE A C 1
ATOM 647 O O . ILE A 1 84 ? 21.695 56.638 23.706 1.00 16.45 97 ILE A O 1
ATOM 652 N N . VAL A 1 85 ? 20.054 55.162 24.127 1.00 16.85 98 VAL A N 1
ATOM 653 C CA . VAL A 1 85 ? 19.469 55.298 22.802 1.00 17.25 98 VAL A CA 1
ATOM 654 C C . VAL A 1 85 ? 18.983 56.730 22.594 1.00 18.10 98 VAL A C 1
ATOM 655 O O . VAL A 1 85 ? 19.181 57.319 21.527 1.00 17.07 98 VAL A O 1
ATOM 659 N N . ARG A 1 86 ? 18.336 57.275 23.621 1.00 17.07 99 ARG A N 1
ATOM 660 C CA . ARG A 1 86 ? 17.806 58.634 23.576 1.00 18.80 99 ARG A CA 1
ATOM 661 C C . ARG A 1 86 ? 18.909 59.646 23.298 1.00 19.22 99 ARG A C 1
ATOM 662 O O . ARG A 1 86 ? 18.693 60.638 22.609 1.00 17.74 99 ARG A O 1
ATOM 670 N N . ASP A 1 87 ? 20.092 59.389 23.844 1.00 20.42 100 ASP A N 1
ATOM 671 C CA . ASP A 1 87 ? 21.220 60.289 23.659 1.00 20.83 100 ASP A CA 1
ATOM 672 C C . ASP A 1 87 ? 21.974 60.024 22.359 1.00 20.45 100 ASP A C 1
ATOM 673 O O . ASP A 1 87 ? 23.103 60.476 22.192 1.00 19.08 100 ASP A O 1
ATOM 678 N N . SER A 1 88 ? 21.343 59.292 21.444 1.00 20.50 101 SER A N 1
ATOM 679 C CA . SER A 1 88 ? 21.953 58.970 20.156 1.00 22.81 101 SER A CA 1
ATOM 680 C C . SER A 1 88 ? 23.282 58.235 20.293 1.00 22.76 101 SER A C 1
ATOM 681 O O . SER A 1 88 ? 24.275 58.600 19.667 1.00 22.90 101 SER A O 1
ATOM 684 N N . LYS A 1 89 ? 23.300 57.199 21.117 1.00 22.33 102 LYS A N 1
ATOM 685 C CA . LYS A 1 89 ? 24.509 56.420 21.310 1.00 21.01 102 LYS A CA 1
ATOM 686 C C . LYS A 1 89 ? 24.141 54.949 21.217 1.00 21.15 102 LYS A C 1
ATOM 687 O O . LYS A 1 89 ? 22.968 54.585 21.320 1.00 18.88 102 LYS A O 1
ATOM 693 N N . VAL A 1 90 ? 25.148 54.108 21.025 1.00 19.27 103 VAL A N 1
ATOM 694 C CA . VAL A 1 90 ? 24.931 52.682 20.903 1.00 18.71 103 VAL A CA 1
ATOM 695 C C . VAL A 1 90 ? 25.114 51.966 22.231 1.00 18.43 103 VAL A C 1
ATOM 696 O O . VAL A 1 90 ? 26.158 52.080 22.872 1.00 18.66 103 VAL A O 1
ATOM 700 N N . PRO A 1 91 ? 24.079 51.243 22.679 1.00 17.17 104 PRO A N 1
ATOM 701 C CA . PRO A 1 91 ? 24.187 50.517 23.942 1.00 16.89 104 PRO A CA 1
ATOM 702 C C . PRO A 1 91 ? 24.831 49.159 23.677 1.00 17.46 104 PRO A C 1
ATOM 703 O O . PRO A 1 91 ? 24.424 48.441 22.764 1.00 17.22 104 PRO A O 1
ATOM 707 N N . PHE A 1 92 ? 25.856 48.830 24.454 1.00 15.65 105 PHE A N 1
ATOM 708 C CA . PHE A 1 92 ? 26.533 47.552 24.327 1.00 15.26 105 PHE A CA 1
ATOM 709 C C . PHE A 1 92 ? 26.456 46.907 25.707 1.00 15.93 105 PHE A C 1
ATOM 710 O O . PHE A 1 92 ? 27.193 47.267 26.621 1.00 13.89 105 PHE A O 1
ATOM 726 N N . ILE A 1 94 ? 26.693 43.755 28.384 1.00 20.04 107 ILE A N 1
ATOM 727 C CA . ILE A 1 94 ? 27.440 42.543 28.705 1.00 22.13 107 ILE A CA 1
ATOM 728 C C . ILE A 1 94 ? 26.614 41.943 29.822 1.00 24.14 107 ILE A C 1
ATOM 729 O O . ILE A 1 94 ? 26.817 42.254 30.995 1.00 25.17 107 ILE A O 1
ATOM 734 N N . GLY A 1 95 ? 25.679 41.079 29.475 1.00 24.58 108 GLY A N 1
ATOM 735 C CA . GLY A 1 95 ? 24.841 40.543 30.519 1.00 26.50 108 GLY A CA 1
ATOM 736 C C . GLY A 1 95 ? 25.145 39.169 31.049 1.00 28.33 108 GLY A C 1
ATOM 737 O O . GLY A 1 95 ? 26.208 38.580 30.817 1.00 26.70 108 GLY A O 1
ATOM 738 N N . GLY A 1 96 ? 24.178 38.708 31.832 1.00 28.58 109 GLY A N 1
ATOM 739 C CA . GLY A 1 96 ? 24.204 37.389 32.401 1.00 24.26 109 GLY A CA 1
ATOM 740 C C . GLY A 1 96 ? 23.308 36.636 31.436 1.00 21.38 109 GLY A C 1
ATOM 741 O O . GLY A 1 96 ? 23.626 36.545 30.251 1.00 17.66 109 GLY A O 1
ATOM 742 N N . GLU A 1 97 ? 22.168 36.144 31.908 1.00 20.24 110 GLU A N 1
ATOM 743 C CA . GLU A 1 97 ? 21.279 35.385 31.035 1.00 18.43 110 GLU A CA 1
ATOM 744 C C . GLU A 1 97 ? 20.754 36.166 29.835 1.00 16.63 110 GLU A C 1
ATOM 745 O O . GLU A 1 97 ? 20.752 37.404 29.815 1.00 14.65 110 GLU A O 1
ATOM 751 N N . HIS A 1 98 ? 20.294 35.425 28.836 1.00 15.97 111 HIS A N 1
ATOM 752 C CA . HIS A 1 98 ? 19.809 36.023 27.601 1.00 15.31 111 HIS A CA 1
ATOM 753 C C . HIS A 1 98 ? 18.547 36.878 27.729 1.00 14.09 111 HIS A C 1
ATOM 754 O O . HIS A 1 98 ? 18.245 37.673 26.848 1.00 13.87 111 HIS A O 1
ATOM 761 N N . LEU A 1 99 ? 17.816 36.741 28.826 1.00 16.30 112 LEU A N 1
ATOM 762 C CA . LEU A 1 99 ? 16.599 37.533 28.973 1.00 17.04 112 LEU A CA 1
ATOM 763 C C . LEU A 1 99 ? 16.869 39.043 28.997 1.00 16.76 112 LEU A C 1
ATOM 764 O O . LEU A 1 99 ? 16.020 39.823 28.569 1.00 17.49 112 LEU A O 1
ATOM 769 N N . VAL A 1 100 ? 18.047 39.453 29.473 1.00 14.13 113 VAL A N 1
ATOM 770 C CA . VAL A 1 100 ? 18.381 40.879 29.538 1.00 14.78 113 VAL A CA 1
ATOM 771 C C . VAL A 1 100 ? 18.261 41.558 28.175 1.00 16.82 113 VAL A C 1
ATOM 772 O O . VAL A 1 100 ? 18.114 42.776 28.088 1.00 16.36 113 VAL A O 1
ATOM 776 N N . THR A 1 101 ? 18.332 40.759 27.117 1.00 16.67 114 THR A N 1
ATOM 777 C CA . THR A 1 101 ? 18.226 41.264 25.759 1.00 17.62 114 THR A CA 1
ATOM 778 C C . THR A 1 101 ? 16.829 41.810 25.422 1.00 18.56 114 THR A C 1
ATOM 779 O O . THR A 1 101 ? 16.700 42.738 24.621 1.00 17.92 114 THR A O 1
ATOM 783 N N . LEU A 1 102 ? 15.789 41.251 26.037 1.00 16.20 115 LEU A N 1
ATOM 784 C CA . LEU A 1 102 ? 14.425 41.690 25.742 1.00 16.50 115 LEU A CA 1
ATOM 785 C C . LEU A 1 102 ? 14.193 43.177 26.014 1.00 16.74 115 LEU A C 1
ATOM 786 O O . LEU A 1 102 ? 13.820 43.919 25.106 1.00 17.19 115 LEU A O 1
ATOM 791 N N . PRO A 1 103 ? 14.408 43.633 27.261 1.00 16.49 116 PRO A N 1
ATOM 792 C CA . PRO A 1 103 ? 14.197 45.056 27.549 1.00 16.52 116 PRO A CA 1
ATOM 793 C C . PRO A 1 103 ? 15.147 45.961 26.771 1.00 17.23 116 PRO A C 1
ATOM 794 O O . PRO A 1 103 ? 14.771 47.056 26.356 1.00 16.44 116 PRO A O 1
ATOM 798 N N . ALA A 1 104 ? 16.376 45.493 26.570 1.00 17.21 117 ALA A N 1
ATOM 799 C CA . ALA A 1 104 ? 17.374 46.263 25.841 1.00 17.48 117 ALA A CA 1
ATOM 800 C C . ALA A 1 104 ? 16.898 46.461 24.413 1.00 18.45 117 ALA A C 1
ATOM 801 O O . ALA A 1 104 ? 16.931 47.574 23.877 1.00 17.98 117 ALA A O 1
ATOM 803 N N . PHE A 1 105 ? 16.455 45.368 23.800 1.00 19.52 118 PHE A N 1
ATOM 804 C CA . PHE A 1 105 ? 15.965 45.414 22.437 1.00 18.43 118 PHE A CA 1
ATOM 805 C C . PHE A 1 105 ? 14.786 46.368 22.356 1.00 18.98 118 PHE A C 1
ATOM 806 O O . PHE A 1 105 ? 14.701 47.180 21.436 1.00 18.62 118 PHE A O 1
ATOM 814 N N . LYS A 1 106 ? 13.877 46.270 23.320 1.00 18.32 119 LYS A N 1
ATOM 815 C CA . LYS A 1 106 ? 12.711 47.142 23.316 1.00 20.35 119 LYS A CA 1
ATOM 816 C C . LYS A 1 106 ? 13.107 48.612 23.294 1.00 20.09 119 LYS A C 1
ATOM 817 O O . LYS A 1 106 ? 12.570 49.391 22.508 1.00 20.84 119 LYS A O 1
ATOM 823 N N . ALA A 1 107 ? 14.053 48.985 24.150 1.00 19.16 120 ALA A N 1
ATOM 824 C CA . ALA A 1 107 ? 14.507 50.366 24.218 1.00 20.00 120 ALA A CA 1
ATOM 825 C C . ALA A 1 107 ? 15.051 50.811 22.858 1.00 19.29 120 ALA A C 1
ATOM 826 O O . ALA A 1 107 ? 14.864 51.956 22.453 1.00 18.22 120 ALA A O 1
ATOM 828 N N . VAL A 1 108 ? 15.721 49.902 22.157 1.00 18.28 121 VAL A N 1
ATOM 829 C CA . VAL A 1 108 ? 16.277 50.220 20.849 1.00 17.88 121 VAL A CA 1
ATOM 830 C C . VAL A 1 108 ? 15.160 50.275 19.807 1.00 19.56 121 VAL A C 1
ATOM 831 O O . VAL A 1 108 ? 15.108 51.193 18.983 1.00 19.93 121 VAL A O 1
ATOM 835 N N . HIS A 1 109 ? 14.261 49.296 19.858 1.00 18.71 122 HIS A N 1
ATOM 836 C CA . HIS A 1 109 ? 13.150 49.224 18.918 1.00 19.30 122 HIS A CA 1
ATOM 837 C C . HIS A 1 109 ? 12.234 50.444 19.019 1.00 19.57 122 HIS A C 1
ATOM 838 O O . HIS A 1 109 ? 11.613 50.839 18.036 1.00 20.06 122 HIS A O 1
ATOM 845 N N . GLU A 1 110 ? 12.160 51.038 20.203 1.00 22.43 123 GLU A N 1
ATOM 846 C CA . GLU A 1 110 ? 11.329 52.225 20.421 1.00 25.20 123 GLU A CA 1
ATOM 847 C C . GLU A 1 110 ? 11.688 53.326 19.429 1.00 22.60 123 GLU A C 1
ATOM 848 O O . GLU A 1 110 ? 10.816 54.034 18.936 1.00 21.92 123 GLU A O 1
ATOM 854 N N . LYS A 1 111 ? 12.978 53.475 19.151 1.00 20.47 124 LYS A N 1
ATOM 855 C CA . LYS A 1 111 ? 13.428 54.497 18.220 1.00 22.15 124 LYS A CA 1
ATOM 856 C C . LYS A 1 111 ? 13.531 53.972 16.786 1.00 22.77 124 LYS A C 1
ATOM 857 O O . LYS A 1 111 ? 13.135 54.649 15.840 1.00 22.67 124 LYS A O 1
ATOM 863 N N . TYR A 1 112 ? 14.065 52.763 16.636 1.00 23.41 125 TYR A N 1
ATOM 864 C CA . TYR A 1 112 ? 14.240 52.145 15.323 1.00 22.02 125 TYR A CA 1
ATOM 865 C C . TYR A 1 112 ? 13.161 51.098 15.062 1.00 22.57 125 TYR A C 1
ATOM 866 O O . TYR A 1 112 ? 13.406 49.899 15.166 1.00 22.26 125 TYR A O 1
ATOM 875 N N . ASN A 1 113 ? 11.966 51.562 14.713 1.00 24.34 126 ASN A N 1
ATOM 876 C CA . ASN A 1 113 ? 10.838 50.676 14.457 1.00 25.97 126 ASN A CA 1
ATOM 877 C C . ASN A 1 113 ? 11.144 49.626 13.395 1.00 27.13 126 ASN A C 1
ATOM 878 O O . ASN A 1 113 ? 10.722 48.477 13.511 1.00 25.76 126 ASN A O 1
ATOM 883 N N . ASP A 1 114 ? 11.867 50.024 12.355 1.00 28.07 127 ASP A N 1
ATOM 884 C CA . ASP A 1 114 ? 12.215 49.105 11.279 1.00 31.68 127 ASP A CA 1
ATOM 885 C C . ASP A 1 114 ? 13.613 48.541 11.502 1.00 31.56 127 ASP A C 1
ATOM 886 O O . ASP A 1 114 ? 14.552 48.883 10.787 1.00 35.11 127 ASP A O 1
ATOM 891 N N . ILE A 1 115 ? 13.751 47.670 12.492 1.00 29.53 128 ILE A N 1
ATOM 892 C CA . ILE A 1 115 ? 15.055 47.105 12.801 1.00 26.83 128 ILE A CA 1
ATOM 893 C C . ILE A 1 115 ? 15.117 45.600 12.584 1.00 23.95 128 ILE A C 1
ATOM 894 O O . ILE A 1 115 ? 14.107 44.907 12.670 1.00 22.94 128 ILE A O 1
ATOM 899 N N . TYR A 1 116 ? 16.314 45.105 12.288 1.00 22.76 129 TYR A N 1
ATOM 900 C CA . TYR A 1 116 ? 16.539 43.680 12.068 1.00 21.87 129 TYR A CA 1
ATOM 901 C C . TYR A 1 116 ? 17.354 43.114 13.224 1.00 20.91 129 TYR A C 1
ATOM 902 O O . TYR A 1 116 ? 18.166 43.815 13.827 1.00 23.06 129 TYR A O 1
ATOM 911 N N . VAL A 1 117 ? 17.133 41.842 13.529 1.00 21.09 130 VAL A N 1
ATOM 912 C CA . VAL A 1 117 ? 17.828 41.186 14.624 1.00 18.91 130 VAL A CA 1
ATOM 913 C C . VAL A 1 117 ? 18.752 40.062 14.156 1.00 20.16 130 VAL A C 1
ATOM 914 O O . VAL A 1 117 ? 18.324 39.145 13.453 1.00 20.89 130 VAL A O 1
ATOM 918 N N . ILE A 1 118 ? 20.021 40.146 14.539 1.00 19.37 131 ILE A N 1
ATOM 919 C CA . ILE A 1 118 ? 20.985 39.108 14.203 1.00 19.78 131 ILE A CA 1
ATOM 920 C C . ILE A 1 118 ? 21.201 38.349 15.508 1.00 19.81 131 ILE A C 1
ATOM 921 O O . ILE A 1 118 ? 21.596 38.930 16.523 1.00 20.89 131 ILE A O 1
ATOM 926 N N . HIS A 1 119 ? 20.922 37.049 15.468 1.00 18.58 132 HIS A N 1
ATOM 927 C CA . HIS A 1 119 ? 20.992 36.186 16.643 1.00 16.66 132 HIS A CA 1
ATOM 928 C C . HIS A 1 119 ? 21.948 34.987 16.536 1.00 16.59 132 HIS A C 1
ATOM 929 O O . HIS A 1 119 ? 21.765 34.108 15.695 1.00 18.25 132 HIS A O 1
ATOM 936 N N . PHE A 1 120 ? 22.969 34.967 17.388 1.00 14.33 133 PHE A N 1
ATOM 937 C CA . PHE A 1 120 ? 23.937 33.871 17.432 1.00 14.88 133 PHE A CA 1
ATOM 938 C C . PHE A 1 120 ? 23.637 33.088 18.703 1.00 15.22 133 PHE A C 1
ATOM 939 O O . PHE A 1 120 ? 23.539 33.663 19.792 1.00 12.71 133 PHE A O 1
ATOM 947 N N . ASP A 1 121 ? 23.508 31.775 18.573 1.00 14.72 134 ASP A N 1
ATOM 948 C CA . ASP A 1 121 ? 23.140 30.968 19.725 1.00 15.49 134 ASP A CA 1
ATOM 949 C C . ASP A 1 121 ? 23.243 29.481 19.398 1.00 16.35 134 ASP A C 1
ATOM 950 O O . ASP A 1 121 ? 23.235 29.085 18.227 1.00 15.89 134 ASP A O 1
ATOM 955 N N . ALA A 1 122 ? 23.330 28.662 20.441 1.00 15.11 135 ALA A N 1
ATOM 956 C CA . ALA A 1 122 ? 23.371 27.218 20.272 1.00 15.36 135 ALA A CA 1
ATOM 957 C C . ALA A 1 122 ? 21.914 26.773 20.359 1.00 17.72 135 ALA A C 1
ATOM 958 O O . ALA A 1 122 ? 21.538 25.713 19.842 1.00 20.14 135 ALA A O 1
ATOM 960 N N . HIS A 1 123 ? 21.098 27.612 20.999 1.00 16.07 136 HIS A N 1
ATOM 961 C CA . HIS A 1 123 ? 19.676 27.338 21.190 1.00 17.69 136 HIS A CA 1
ATOM 962 C C . HIS A 1 123 ? 18.770 28.299 20.424 1.00 18.02 136 HIS A C 1
ATOM 963 O O . HIS A 1 123 ? 19.115 29.468 20.218 1.00 16.92 136 HIS A O 1
ATOM 970 N N . THR A 1 124 ? 17.604 27.799 20.021 1.00 17.72 137 THR A N 1
ATOM 971 C CA . THR A 1 124 ? 16.629 28.592 19.279 1.00 16.67 137 THR A CA 1
ATOM 972 C C . THR A 1 124 ? 16.026 29.708 20.133 1.00 17.19 137 THR A C 1
ATOM 973 O O . THR A 1 124 ? 15.832 30.829 19.657 1.00 17.69 137 THR A O 1
ATOM 977 N N . ASP A 1 125 ? 15.736 29.398 21.395 1.00 16.20 138 ASP A N 1
ATOM 978 C CA . ASP A 1 125 ? 15.126 30.370 22.299 1.00 17.20 138 ASP A CA 1
ATOM 979 C C . ASP A 1 125 ? 13.743 30.775 21.783 1.00 18.36 138 ASP A C 1
ATOM 980 O O . ASP A 1 125 ? 13.247 31.859 22.083 1.00 18.69 138 ASP A O 1
ATOM 985 N N . LEU A 1 126 ? 13.119 29.891 21.009 1.00 19.71 139 LEU A N 1
ATOM 986 C CA . LEU A 1 126 ? 11.813 30.181 20.445 1.00 19.12 139 LEU A CA 1
ATOM 987 C C . LEU A 1 126 ? 10.619 29.631 21.226 1.00 20.53 139 LEU A C 1
ATOM 988 O O . LEU A 1 126 ? 9.475 29.950 20.909 1.00 21.52 139 LEU A O 1
ATOM 993 N N . ARG A 1 127 ? 10.855 28.820 22.249 1.00 21.79 140 ARG A N 1
ATOM 994 C CA . ARG A 1 127 ? 9.715 28.287 22.982 1.00 22.45 140 ARG A CA 1
ATOM 995 C C . ARG A 1 127 ? 8.934 29.401 23.678 1.00 21.33 140 ARG A C 1
ATOM 996 O O . ARG A 1 127 ? 9.503 30.412 24.097 1.00 19.49 140 ARG A O 1
ATOM 1004 N N . GLU A 1 128 ? 7.621 29.205 23.772 1.00 20.96 141 GLU A N 1
ATOM 1005 C CA . GLU A 1 128 ? 6.712 30.172 24.379 1.00 21.06 141 GLU A CA 1
ATOM 1006 C C . GLU A 1 128 ? 6.963 30.349 25.877 1.00 21.25 141 GLU A C 1
ATOM 1007 O O . GLU A 1 128 ? 6.890 31.460 26.397 1.00 19.76 141 GLU A O 1
ATOM 1013 N N . GLU A 1 129 ? 7.262 29.252 26.567 1.00 21.23 142 GLU A N 1
ATOM 1014 C CA . GLU A 1 129 ? 7.529 29.310 27.998 1.00 22.63 142 GLU A CA 1
ATOM 1015 C C . GLU A 1 129 ? 8.629 28.344 28.392 1.00 22.22 142 GLU A C 1
ATOM 1016 O O . GLU A 1 129 ? 8.963 27.422 27.651 1.00 22.55 142 GLU A O 1
ATOM 1022 N N . TYR A 1 130 ? 9.179 28.566 29.579 1.00 21.40 143 TYR A N 1
ATOM 1023 C CA . TYR A 1 130 ? 10.213 27.707 30.126 1.00 23.10 143 TYR A CA 1
ATOM 1024 C C . TYR A 1 130 ? 10.070 27.827 31.637 1.00 24.31 143 TYR A C 1
ATOM 1025 O O . TYR A 1 130 ? 10.045 28.932 32.178 1.00 25.45 143 TYR A O 1
ATOM 1034 N N . ASN A 1 131 ? 9.959 26.688 32.312 1.00 26.55 144 ASN A N 1
ATOM 1035 C CA . ASN A 1 131 ? 9.776 26.677 33.760 1.00 29.00 144 ASN A CA 1
ATOM 1036 C C . ASN A 1 131 ? 8.543 27.510 34.108 1.00 28.80 144 ASN A C 1
ATOM 1037 O O . ASN A 1 131 ? 8.545 28.270 35.074 1.00 27.48 144 ASN A O 1
ATOM 1042 N N . ASN A 1 132 ? 7.504 27.366 33.286 1.00 28.81 145 ASN A N 1
ATOM 1043 C CA . ASN A 1 132 ? 6.230 28.060 33.472 1.00 29.46 145 ASN A CA 1
ATOM 1044 C C . ASN A 1 132 ? 6.250 29.584 33.346 1.00 29.62 145 ASN A C 1
ATOM 1045 O O . ASN A 1 132 ? 5.283 30.245 33.719 1.00 30.29 145 ASN A O 1
ATOM 1050 N N . SER A 1 133 ? 7.335 30.143 32.821 1.00 29.50 146 SER A N 1
ATOM 1051 C CA . SER A 1 133 ? 7.428 31.594 32.658 1.00 30.10 146 SER A CA 1
ATOM 1052 C C . SER A 1 133 ? 7.567 31.988 31.189 1.00 29.22 146 SER A C 1
ATOM 1053 O O . SER A 1 133 ? 8.329 31.372 30.438 1.00 27.52 146 SER A O 1
ATOM 1056 N N . LYS A 1 134 ? 6.824 33.014 30.785 1.00 28.59 147 LYS A N 1
ATOM 1057 C CA . LYS A 1 134 ? 6.878 33.502 29.416 1.00 28.12 147 LYS A CA 1
ATOM 1058 C C . LYS A 1 134 ? 8.175 34.270 29.220 1.00 26.53 147 LYS A C 1
ATOM 1059 O O . LYS A 1 134 ? 8.697 34.356 28.112 1.00 24.74 147 LYS A O 1
ATOM 1065 N N . ASN A 1 135 ? 8.689 34.832 30.308 1.00 24.19 148 ASN A N 1
ATOM 1066 C CA . ASN A 1 135 ? 9.923 35.598 30.254 1.00 24.29 148 ASN A CA 1
ATOM 1067 C C . ASN A 1 135 ? 11.048 34.785 30.862 1.00 23.48 148 ASN A C 1
ATOM 1068 O O . ASN A 1 135 ? 11.179 34.686 32.082 1.00 22.96 148 ASN A O 1
ATOM 1073 N N . SER A 1 136 ? 11.851 34.197 29.984 1.00 21.95 149 SER A N 1
ATOM 1074 C CA . SER A 1 136 ? 12.973 33.357 30.370 1.00 20.95 149 SER A CA 1
ATOM 1075 C C . SER A 1 136 ? 14.085 33.529 29.347 1.00 20.57 149 SER A C 1
ATOM 1076 O O . SER A 1 136 ? 13.862 34.074 28.262 1.00 21.13 149 SER A O 1
ATOM 1079 N N . HIS A 1 137 ? 15.283 33.066 29.685 1.00 19.25 150 HIS A N 1
ATOM 1080 C CA . HIS A 1 137 ? 16.394 33.166 28.749 1.00 18.26 150 HIS A CA 1
ATOM 1081 C C . HIS A 1 137 ? 16.106 32.288 27.528 1.00 17.25 150 HIS A C 1
ATOM 1082 O O . HIS A 1 137 ? 16.601 32.552 26.432 1.00 16.33 150 HIS A O 1
ATOM 1089 N N . ALA A 1 138 ? 15.283 31.259 27.728 1.00 16.91 151 ALA A N 1
ATOM 1090 C CA . ALA A 1 138 ? 14.933 30.306 26.671 1.00 16.85 151 ALA A CA 1
ATOM 1091 C C . ALA A 1 138 ? 13.759 30.700 25.772 1.00 18.59 151 ALA A C 1
ATOM 1092 O O . ALA A 1 138 ? 13.425 29.973 24.830 1.00 17.07 151 ALA A O 1
ATOM 1094 N N . THR A 1 139 ? 13.133 31.839 26.054 1.00 18.34 152 THR A N 1
ATOM 1095 C CA . THR A 1 139 ? 12.000 32.291 25.253 1.00 17.41 152 THR A CA 1
ATOM 1096 C C . THR A 1 139 ? 12.253 33.684 24.694 1.00 18.11 152 THR A C 1
ATOM 1097 O O . THR A 1 139 ? 11.390 34.247 24.024 1.00 19.21 152 THR A O 1
ATOM 1101 N N . VAL A 1 140 ? 13.432 34.236 24.962 1.00 16.97 153 VAL A N 1
ATOM 1102 C CA . VAL A 1 140 ? 13.749 35.592 24.527 1.00 17.01 153 VAL A CA 1
ATOM 1103 C C . VAL A 1 140 ? 13.481 35.918 23.052 1.00 18.08 153 VAL A C 1
ATOM 1104 O O . VAL A 1 140 ? 12.920 36.971 22.746 1.00 18.18 153 VAL A O 1
ATOM 1108 N N . ILE A 1 141 ? 13.856 35.030 22.138 1.00 16.35 154 ILE A N 1
ATOM 1109 C CA . ILE A 1 141 ? 13.630 35.315 20.728 1.00 18.15 154 ILE A CA 1
ATOM 1110 C C . ILE A 1 141 ? 12.152 35.266 20.365 1.00 18.32 154 ILE A C 1
ATOM 1111 O O . ILE A 1 141 ? 11.705 35.986 19.471 1.00 19.29 154 ILE A O 1
ATOM 1116 N N . LYS A 1 142 ? 11.390 34.421 21.056 1.00 19.68 155 LYS A N 1
ATOM 1117 C CA . LYS A 1 142 ? 9.960 34.329 20.795 1.00 18.18 155 LYS A CA 1
ATOM 1118 C C . LYS A 1 142 ? 9.344 35.656 21.232 1.00 17.81 155 LYS A C 1
ATOM 1119 O O . LYS A 1 142 ? 8.484 36.208 20.548 1.00 17.20 155 LYS A O 1
ATOM 1125 N N . ARG A 1 143 ? 9.800 36.171 22.371 1.00 18.43 156 ARG A N 1
ATOM 1126 C CA . ARG A 1 143 ? 9.303 37.448 22.874 1.00 20.80 156 ARG A CA 1
ATOM 1127 C C . ARG A 1 143 ? 9.592 38.545 21.860 1.00 20.48 156 ARG A C 1
ATOM 1128 O O . ARG A 1 143 ? 8.740 39.389 21.587 1.00 19.92 156 ARG A O 1
ATOM 1136 N N . ILE A 1 144 ? 10.799 38.523 21.303 1.00 18.45 157 ILE A N 1
ATOM 1137 C CA . ILE A 1 144 ? 11.189 39.516 20.318 1.00 20.07 157 ILE A CA 1
ATOM 1138 C C . ILE A 1 144 ? 10.398 39.360 19.025 1.00 19.23 157 ILE A C 1
ATOM 1139 O O . ILE A 1 144 ? 10.045 40.348 18.391 1.00 19.84 157 ILE A O 1
ATOM 1144 N N . TRP A 1 145 ? 10.108 38.124 18.638 1.00 19.82 158 TRP A N 1
ATOM 1145 C CA . TRP A 1 145 ? 9.335 37.897 17.427 1.00 20.16 158 TRP A CA 1
ATOM 1146 C C . TRP A 1 145 ? 7.930 38.487 17.595 1.00 20.57 158 TRP A C 1
ATOM 1147 O O . TRP A 1 145 ? 7.335 38.973 16.632 1.00 20.32 158 TRP A O 1
ATOM 1158 N N . ASP A 1 146 ? 7.401 38.437 18.816 1.00 18.88 159 ASP A N 1
ATOM 1159 C CA . ASP A 1 146 ? 6.081 38.997 19.078 1.00 19.41 159 ASP A CA 1
ATOM 1160 C C . ASP A 1 146 ? 6.103 40.499 18.809 1.00 20.12 159 ASP A C 1
ATOM 1161 O O . ASP A 1 146 ? 5.061 41.110 18.581 1.00 20.34 159 ASP A O 1
ATOM 1166 N N . ILE A 1 147 ? 7.291 41.089 18.836 1.00 18.78 160 ILE A N 1
ATOM 1167 C CA . ILE A 1 147 ? 7.416 42.520 18.599 1.00 20.95 160 ILE A CA 1
ATOM 1168 C C . ILE A 1 147 ? 7.665 42.895 17.137 1.00 21.56 160 ILE A C 1
ATOM 1169 O O . ILE A 1 147 ? 7.055 43.833 16.630 1.00 24.30 160 ILE A O 1
ATOM 1174 N N . VAL A 1 148 ? 8.546 42.163 16.458 1.00 21.61 161 VAL A N 1
ATOM 1175 C CA . VAL A 1 148 ? 8.882 42.476 15.069 1.00 19.61 161 VAL A CA 1
ATOM 1176 C C . VAL A 1 148 ? 8.204 41.633 14.000 1.00 20.38 161 VAL A C 1
ATOM 1177 O O . VAL A 1 148 ? 8.073 42.072 12.856 1.00 20.75 161 VAL A O 1
ATOM 1181 N N . GLY A 1 149 ? 7.790 40.421 14.351 1.00 20.36 162 GLY A N 1
ATOM 1182 C CA . GLY A 1 149 ? 7.139 39.573 13.368 1.00 19.56 162 GLY A CA 1
ATOM 1183 C C . GLY A 1 149 ? 8.122 38.913 12.417 1.00 20.89 162 GLY A C 1
ATOM 1184 O O . GLY A 1 149 ? 9.337 38.958 12.635 1.00 20.58 162 GLY A O 1
ATOM 1185 N N . ASP A 1 150 ? 7.597 38.317 11.349 1.00 20.94 163 ASP A N 1
ATOM 1186 C CA . ASP A 1 150 ? 8.415 37.609 10.368 1.00 20.22 163 ASP A CA 1
ATOM 1187 C C . ASP A 1 150 ? 9.367 38.464 9.536 1.00 20.66 163 ASP A C 1
ATOM 1188 O O . ASP A 1 150 ? 9.205 39.681 9.415 1.00 20.93 163 ASP A O 1
ATOM 1193 N N . ASN A 1 151 ? 10.364 37.795 8.962 1.00 19.87 164 ASN A N 1
ATOM 1194 C CA . ASN A 1 151 ? 11.352 38.425 8.094 1.00 19.69 164 ASN A CA 1
ATOM 1195 C C . ASN A 1 151 ? 12.177 39.523 8.744 1.00 19.31 164 ASN A C 1
ATOM 1196 O O . ASN A 1 151 ? 12.603 40.458 8.075 1.00 20.89 164 ASN A O 1
ATOM 1201 N N . LYS A 1 152 ? 12.405 39.415 10.047 1.00 19.99 165 LYS A N 1
ATOM 1202 C CA . LYS A 1 152 ? 13.197 40.418 10.753 1.00 20.43 165 LYS A CA 1
ATOM 1203 C C . LYS A 1 152 ? 14.292 39.760 11.588 1.00 19.10 165 LYS A C 1
ATOM 1204 O O . LYS A 1 152 ? 15.321 40.373 11.874 1.00 17.52 165 LYS A O 1
ATOM 1210 N N . ILE A 1 153 ? 14.059 38.510 11.977 1.00 18.21 166 ILE A N 1
ATOM 1211 C CA . ILE A 1 153 ? 15.001 37.781 12.814 1.00 17.28 166 ILE A CA 1
ATOM 1212 C C . ILE A 1 153 ? 15.819 36.760 12.038 1.00 18.39 166 ILE A C 1
ATOM 1213 O O . ILE A 1 153 ? 15.274 35.966 11.268 1.00 18.26 166 ILE A O 1
ATOM 1218 N N . PHE A 1 154 ? 17.134 36.799 12.249 1.00 17.71 167 PHE A N 1
ATOM 1219 C CA . PHE A 1 154 ? 18.076 35.898 11.588 1.00 18.42 167 PHE A CA 1
ATOM 1220 C C . PHE A 1 154 ? 18.914 35.204 12.650 1.00 17.73 167 PHE A C 1
ATOM 1221 O O . PHE A 1 154 ? 19.633 35.853 13.405 1.00 19.55 167 PHE A O 1
ATOM 1229 N N . GLN A 1 155 ? 18.818 33.881 12.699 1.00 17.23 168 GLN A N 1
ATOM 1230 C CA . GLN A 1 155 ? 19.528 33.104 13.701 1.00 16.23 168 GLN A CA 1
ATOM 1231 C C . GLN A 1 155 ? 20.644 32.283 13.078 1.00 17.09 168 GLN A C 1
ATOM 1232 O O . GLN A 1 155 ? 20.493 31.752 11.979 1.00 16.76 168 GLN A O 1
ATOM 1238 N N . PHE A 1 156 ? 21.762 32.183 13.792 1.00 15.84 169 PHE A N 1
ATOM 1239 C CA . PHE A 1 156 ? 22.927 31.454 13.302 1.00 17.02 169 PHE A CA 1
ATOM 1240 C C . PHE A 1 156 ? 23.566 30.540 14.338 1.00 16.02 169 PHE A C 1
ATOM 1241 O O . PHE A 1 156 ? 23.657 30.893 15.510 1.00 16.78 169 PHE A O 1
ATOM 1249 N N . GLY A 1 157 ? 24.014 29.372 13.885 1.00 16.77 170 GLY A N 1
ATOM 1250 C CA . GLY A 1 157 ? 24.679 28.424 14.762 1.00 16.61 170 GLY A CA 1
ATOM 1251 C C . GLY A 1 157 ? 23.780 27.545 15.609 1.00 16.56 170 GLY A C 1
ATOM 1252 O O . GLY A 1 157 ? 24.269 26.749 16.411 1.00 15.44 170 GLY A O 1
ATOM 1253 N N . ILE A 1 158 ? 22.471 27.679 15.424 1.00 16.46 171 ILE A N 1
ATOM 1254 C CA . ILE A 1 158 ? 21.496 26.914 16.194 1.00 16.70 171 ILE A CA 1
ATOM 1255 C C . ILE A 1 158 ? 21.684 25.404 16.051 1.00 16.87 171 ILE A C 1
ATOM 1256 O O . ILE A 1 158 ? 21.817 24.886 14.945 1.00 18.79 171 ILE A O 1
ATOM 1261 N N . ARG A 1 159 ? 21.694 24.696 17.173 1.00 16.60 172 ARG A N 1
ATOM 1262 C CA . ARG A 1 159 ? 21.867 23.250 17.136 1.00 17.20 172 ARG A CA 1
ATOM 1263 C C . ARG A 1 159 ? 21.136 22.488 18.241 1.00 16.87 172 ARG A C 1
ATOM 1264 O O . ARG A 1 159 ? 21.358 21.294 18.424 1.00 17.77 172 ARG A O 1
ATOM 1272 N N . SER A 1 160 ? 20.256 23.170 18.967 1.00 16.40 173 SER A N 1
ATOM 1273 C CA . SER A 1 160 ? 19.520 22.530 20.059 1.00 16.49 173 SER A CA 1
ATOM 1274 C C . SER A 1 160 ? 18.141 23.155 20.257 1.00 15.53 173 SER A C 1
ATOM 1275 O O . SER A 1 160 ? 17.997 24.371 20.217 1.00 14.90 173 SER A O 1
ATOM 1278 N N . GLY A 1 161 ? 17.133 22.312 20.460 1.00 17.84 174 GLY A N 1
ATOM 1279 C CA . GLY A 1 161 ? 15.779 22.802 20.667 1.00 16.94 174 GLY A CA 1
ATOM 1280 C C . GLY A 1 161 ? 14.713 21.754 20.398 1.00 18.07 174 GLY A C 1
ATOM 1281 O O . GLY A 1 161 ? 15.010 20.682 19.880 1.00 17.47 174 GLY A O 1
ATOM 1282 N N . THR A 1 162 ? 13.469 22.057 20.759 1.00 18.38 175 THR A N 1
ATOM 1283 C CA . THR A 1 162 ? 12.361 21.136 20.522 1.00 19.67 175 THR A CA 1
ATOM 1284 C C . THR A 1 162 ? 12.060 21.129 19.022 1.00 20.74 175 THR A C 1
ATOM 1285 O O . THR A 1 162 ? 12.422 22.065 18.305 1.00 22.69 175 THR A O 1
ATOM 1289 N N . LYS A 1 163 ? 11.393 20.088 18.543 1.00 20.21 176 LYS A N 1
ATOM 1290 C CA . LYS A 1 163 ? 11.068 20.025 17.127 1.00 23.46 176 LYS A CA 1
ATOM 1291 C C . LYS A 1 163 ? 10.163 21.200 16.727 1.00 24.09 176 LYS A C 1
ATOM 1292 O O . LYS A 1 163 ? 10.298 21.748 15.634 1.00 23.56 176 LYS A O 1
ATOM 1298 N N . GLU A 1 164 ? 9.250 21.582 17.616 1.00 24.65 177 GLU A N 1
ATOM 1299 C CA . GLU A 1 164 ? 8.326 22.688 17.350 1.00 26.15 177 GLU A CA 1
ATOM 1300 C C . GLU A 1 164 ? 9.075 24.000 17.125 1.00 24.29 177 GLU A C 1
ATOM 1301 O O . GLU A 1 164 ? 8.760 24.748 16.199 1.00 23.75 177 GLU A O 1
ATOM 1307 N N . GLU A 1 165 ? 10.064 24.277 17.974 1.00 23.42 178 GLU A N 1
ATOM 1308 C CA . GLU A 1 165 ? 10.849 25.501 17.844 1.00 21.62 178 GLU A CA 1
ATOM 1309 C C . GLU A 1 165 ? 11.491 25.585 16.469 1.00 20.16 178 GLU A C 1
ATOM 1310 O O . GLU A 1 165 ? 11.518 26.644 15.854 1.00 20.17 178 GLU A O 1
ATOM 1316 N N . PHE A 1 166 ? 12.013 24.464 15.987 1.00 21.15 179 PHE A N 1
ATOM 1317 C CA . PHE A 1 166 ? 12.645 24.436 14.672 1.00 21.98 179 PHE A CA 1
ATOM 1318 C C . PHE A 1 166 ? 11.614 24.600 13.550 1.00 22.90 179 PHE A C 1
ATOM 1319 O O . PHE A 1 166 ? 11.862 25.321 12.583 1.00 22.57 179 PHE A O 1
ATOM 1327 N N . LYS A 1 167 ? 10.466 23.936 13.683 1.00 23.00 180 LYS A N 1
ATOM 1328 C CA . LYS A 1 167 ? 9.396 24.043 12.688 1.00 26.68 180 LYS A CA 1
ATOM 1329 C C . LYS A 1 167 ? 8.963 25.502 12.568 1.00 25.66 180 LYS A C 1
ATOM 1330 O O . LYS A 1 167 ? 8.770 26.016 11.467 1.00 23.45 180 LYS A O 1
ATOM 1336 N N . PHE A 1 168 ? 8.802 26.150 13.720 1.00 26.39 181 PHE A N 1
ATOM 1337 C CA . PHE A 1 168 ? 8.390 27.549 13.790 1.00 27.21 181 PHE A CA 1
ATOM 1338 C C . PHE A 1 168 ? 9.225 28.386 12.833 1.00 27.80 181 PHE A C 1
ATOM 1339 O O . PHE A 1 168 ? 8.711 29.286 12.165 1.00 28.61 181 PHE A O 1
ATOM 1347 N N . ALA A 1 169 ? 10.515 28.076 12.758 1.00 28.42 182 ALA A N 1
ATOM 1348 C CA . ALA A 1 169 ? 11.419 28.813 11.887 1.00 30.21 182 ALA A CA 1
ATOM 1349 C C . ALA A 1 169 ? 11.571 28.219 10.490 1.00 31.05 182 ALA A C 1
ATOM 1350 O O . ALA A 1 169 ? 11.451 28.934 9.497 1.00 32.74 182 ALA A O 1
ATOM 1352 N N . THR A 1 170 ? 11.830 26.916 10.416 1.00 31.57 183 THR A N 1
ATOM 1353 C CA . THR A 1 170 ? 12.042 26.245 9.136 1.00 33.61 183 THR A CA 1
ATOM 1354 C C . THR A 1 170 ? 10.797 25.987 8.293 1.00 34.56 183 THR A C 1
ATOM 1355 O O . THR A 1 170 ? 10.830 26.142 7.071 1.00 36.05 183 THR A O 1
ATOM 1359 N N . GLU A 1 171 ? 9.708 25.580 8.932 1.00 33.96 184 GLU A N 1
ATOM 1360 C CA . GLU A 1 171 ? 8.479 25.302 8.201 1.00 34.22 184 GLU A CA 1
ATOM 1361 C C . GLU A 1 171 ? 7.541 26.492 8.144 1.00 32.89 184 GLU A C 1
ATOM 1362 O O . GLU A 1 171 ? 7.017 26.821 7.079 1.00 33.14 184 GLU A O 1
ATOM 1368 N N . GLU A 1 172 ? 7.323 27.128 9.290 1.00 31.92 185 GLU A N 1
ATOM 1369 C CA . GLU A 1 172 ? 6.439 28.284 9.368 1.00 31.04 185 GLU A CA 1
ATOM 1370 C C . GLU A 1 172 ? 7.144 29.576 8.948 1.00 29.49 185 GLU A C 1
ATOM 1371 O O . GLU A 1 172 ? 6.508 30.617 8.808 1.00 29.93 185 GLU A O 1
ATOM 1377 N N . LYS A 1 173 ? 8.459 29.502 8.765 1.00 27.39 186 LYS A N 1
ATOM 1378 C CA . LYS A 1 173 ? 9.258 30.644 8.322 1.00 27.04 186 LYS A CA 1
ATOM 1379 C C . LYS A 1 173 ? 9.069 31.947 9.104 1.00 24.36 186 LYS A C 1
ATOM 1380 O O . LYS A 1 173 ? 9.078 33.028 8.523 1.00 22.94 186 LYS A O 1
ATOM 1386 N N . HIS A 1 174 ? 8.912 31.856 10.417 1.00 23.04 187 HIS A N 1
ATOM 1387 C CA . HIS A 1 174 ? 8.734 33.056 11.218 1.00 21.63 187 HIS A CA 1
ATOM 1388 C C . HIS A 1 174 ? 10.068 33.767 11.464 1.00 21.28 187 HIS A C 1
ATOM 1389 O O . HIS A 1 174 ? 10.099 34.934 11.851 1.00 20.19 187 HIS A O 1
ATOM 1396 N N . THR A 1 175 ? 11.168 33.057 11.226 1.00 19.51 188 THR A N 1
ATOM 1397 C CA . THR A 1 175 ? 12.503 33.629 11.386 1.00 18.81 188 THR A CA 1
ATOM 1398 C C . THR A 1 175 ? 13.417 32.929 10.402 1.00 19.41 188 THR A C 1
ATOM 1399 O O . THR A 1 175 ? 13.081 31.866 9.885 1.00 20.05 188 THR A O 1
ATOM 1403 N N . TYR A 1 176 ? 14.565 33.533 10.127 1.00 19.89 189 TYR A N 1
ATOM 1404 C CA . TYR A 1 176 ? 15.536 32.901 9.252 1.00 20.98 189 TYR A CA 1
ATOM 1405 C C . TYR A 1 176 ? 16.472 32.187 10.216 1.00 21.02 189 TYR A C 1
ATOM 1406 O O . TYR A 1 176 ? 16.911 32.774 11.206 1.00 19.63 189 TYR A O 1
ATOM 1423 N N . GLU A 1 178 ? 19.937 29.460 10.441 1.00 23.45 191 GLU A N 1
ATOM 1424 C CA . GLU A 1 178 ? 20.944 28.588 9.858 1.00 23.37 191 GLU A CA 1
ATOM 1425 C C . GLU A 1 178 ? 21.256 27.592 10.964 1.00 23.07 191 GLU A C 1
ATOM 1426 O O . GLU A 1 178 ? 21.746 27.962 12.036 1.00 22.51 191 GLU A O 1
ATOM 1432 N N . ILE A 1 179 ? 20.961 26.328 10.708 1.00 22.50 192 ILE A N 1
ATOM 1433 C CA . ILE A 1 179 ? 21.185 25.292 11.701 1.00 22.63 192 ILE A CA 1
ATOM 1434 C C . ILE A 1 179 ? 22.572 24.678 11.616 1.00 22.59 192 ILE A C 1
ATOM 1435 O O . ILE A 1 179 ? 23.087 24.423 10.529 1.00 22.52 192 ILE A O 1
ATOM 1440 N N . GLY A 1 180 ? 23.176 24.470 12.782 1.00 22.91 193 GLY A N 1
ATOM 1441 C CA . GLY A 1 180 ? 24.489 23.854 12.860 1.00 22.13 193 GLY A CA 1
ATOM 1442 C C . GLY A 1 180 ? 25.674 24.600 12.284 1.00 22.36 193 GLY A C 1
ATOM 1443 O O . GLY A 1 180 ? 26.741 24.010 12.116 1.00 23.96 193 GLY A O 1
ATOM 1444 N N . GLY A 1 181 ? 25.512 25.884 11.983 1.00 21.22 194 GLY A N 1
ATOM 1445 C CA . GLY A 1 181 ? 26.623 26.635 11.428 1.00 20.28 194 GLY A CA 1
ATOM 1446 C C . GLY A 1 181 ? 26.363 28.122 11.287 1.00 19.63 194 GLY A C 1
ATOM 1447 O O . GLY A 1 181 ? 25.279 28.607 11.616 1.00 18.04 194 GLY A O 1
ATOM 1448 N N . ILE A 1 182 ? 27.367 28.843 10.796 1.00 18.58 195 ILE A N 1
ATOM 1449 C CA . ILE A 1 182 ? 27.273 30.288 10.600 1.00 19.26 195 ILE A CA 1
ATOM 1450 C C . ILE A 1 182 ? 27.788 30.680 9.211 1.00 18.68 195 ILE A C 1
ATOM 1451 O O . ILE A 1 182 ? 28.051 31.852 8.945 1.00 18.12 195 ILE A O 1
ATOM 1456 N N . ASP A 1 183 ? 27.919 29.692 8.333 1.00 19.06 196 ASP A N 1
ATOM 1457 C CA . ASP A 1 183 ? 28.434 29.910 6.982 1.00 21.51 196 ASP A CA 1
ATOM 1458 C C . ASP A 1 183 ? 27.660 30.892 6.105 1.00 21.09 196 ASP A C 1
ATOM 1459 O O . ASP A 1 183 ? 28.242 31.527 5.227 1.00 20.10 196 ASP A O 1
ATOM 1464 N N . THR A 1 184 ? 26.357 31.023 6.339 1.00 18.51 197 THR A N 1
ATOM 1465 C CA . THR A 1 184 ? 25.538 31.926 5.545 1.00 17.86 197 THR A CA 1
ATOM 1466 C C . THR A 1 184 ? 25.555 33.372 6.040 1.00 17.92 197 THR A C 1
ATOM 1467 O O . THR A 1 184 ? 24.945 34.246 5.419 1.00 17.83 197 THR A O 1
ATOM 1471 N N . PHE A 1 185 ? 26.257 33.632 7.140 1.00 17.60 198 PHE A N 1
ATOM 1472 C CA . PHE A 1 185 ? 26.297 34.981 7.710 1.00 17.69 198 PHE A CA 1
ATOM 1473 C C . PHE A 1 185 ? 26.678 36.097 6.738 1.00 17.89 198 PHE A C 1
ATOM 1474 O O . PHE A 1 185 ? 26.028 37.143 6.711 1.00 17.76 198 PHE A O 1
ATOM 1482 N N . GLU A 1 186 ? 27.726 35.889 5.947 1.00 18.78 199 GLU A N 1
ATOM 1483 C CA . GLU A 1 186 ? 28.153 36.914 4.997 1.00 18.62 199 GLU A CA 1
ATOM 1484 C C . GLU A 1 186 ? 27.043 37.239 4.005 1.00 17.88 199 GLU A C 1
ATOM 1485 O O . GLU A 1 186 ? 26.818 38.405 3.680 1.00 16.20 199 GLU A O 1
ATOM 1491 N N . ASN A 1 187 ? 26.344 36.210 3.533 1.00 17.30 200 ASN A N 1
ATOM 1492 C CA . ASN A 1 187 ? 25.251 36.421 2.597 1.00 18.29 200 ASN A CA 1
ATOM 1493 C C . ASN A 1 187 ? 24.127 37.231 3.239 1.00 18.12 200 ASN A C 1
ATOM 1494 O O . ASN A 1 187 ? 23.601 38.159 2.628 1.00 17.34 200 ASN A O 1
ATOM 1499 N N . ILE A 1 188 ? 23.763 36.876 4.470 1.00 17.24 201 ILE A N 1
ATOM 1500 C CA . ILE A 1 188 ? 22.699 37.575 5.184 1.00 16.83 201 ILE A CA 1
ATOM 1501 C C . ILE A 1 188 ? 23.056 39.030 5.434 1.00 16.39 201 ILE A C 1
ATOM 1502 O O . ILE A 1 188 ? 22.224 39.916 5.254 1.00 16.33 201 ILE A O 1
ATOM 1507 N N . VAL A 1 189 ? 24.297 39.276 5.836 1.00 17.27 202 VAL A N 1
ATOM 1508 C CA . VAL A 1 189 ? 24.754 40.633 6.116 1.00 19.17 202 VAL A CA 1
ATOM 1509 C C . VAL A 1 189 ? 24.720 41.532 4.876 1.00 19.78 202 VAL A C 1
ATOM 1510 O O . VAL A 1 189 ? 24.292 42.680 4.953 1.00 18.35 202 VAL A O 1
ATOM 1514 N N . ASN A 1 190 ? 25.177 41.016 3.738 1.00 20.02 203 ASN A N 1
ATOM 1515 C CA . ASN A 1 190 ? 25.143 41.796 2.504 1.00 22.00 203 ASN A CA 1
ATOM 1516 C C . ASN A 1 190 ? 23.693 42.110 2.129 1.00 22.48 203 ASN A C 1
ATOM 1517 O O . ASN A 1 190 ? 23.389 43.198 1.643 1.00 19.89 203 ASN A O 1
ATOM 1530 N N . LEU A 1 192 ? 21.299 42.594 4.121 1.00 23.48 205 LEU A N 1
ATOM 1531 C CA . LEU A 1 192 ? 20.797 43.589 5.057 1.00 22.31 205 LEU A CA 1
ATOM 1532 C C . LEU A 1 192 ? 21.540 44.905 4.867 1.00 22.02 205 LEU A C 1
ATOM 1533 O O . LEU A 1 192 ? 21.618 45.726 5.783 1.00 20.60 205 LEU A O 1
ATOM 1538 N N . ASN A 1 193 ? 22.088 45.091 3.672 1.00 21.25 206 ASN A N 1
ATOM 1539 C CA . ASN A 1 193 ? 22.838 46.297 3.338 1.00 21.80 206 ASN A CA 1
ATOM 1540 C C . ASN A 1 193 ? 22.066 47.567 3.680 1.00 20.05 206 ASN A C 1
ATOM 1541 O O . ASN A 1 193 ? 20.933 47.750 3.239 1.00 20.41 206 ASN A O 1
ATOM 1546 N N . GLY A 1 194 ? 22.689 48.428 4.478 1.00 19.39 207 GLY A N 1
ATOM 1547 C CA . GLY A 1 194 ? 22.077 49.688 4.866 1.00 20.38 207 GLY A CA 1
ATOM 1548 C C . GLY A 1 194 ? 20.960 49.617 5.889 1.00 21.00 207 GLY A C 1
ATOM 1549 O O . GLY A 1 194 ? 20.301 50.620 6.146 1.00 22.38 207 GLY A O 1
ATOM 1550 N N . LYS A 1 195 ? 20.739 48.448 6.480 1.00 21.11 208 LYS A N 1
ATOM 1551 C CA . LYS A 1 195 ? 19.679 48.298 7.464 1.00 21.48 208 LYS A CA 1
ATOM 1552 C C . LYS A 1 195 ? 20.161 48.457 8.902 1.00 22.01 208 LYS A C 1
ATOM 1553 O O . LYS A 1 195 ? 21.357 48.369 9.183 1.00 20.02 208 LYS A O 1
ATOM 1559 N N . ASN A 1 196 ? 19.214 48.707 9.803 1.00 20.53 209 ASN A N 1
ATOM 1560 C CA . ASN A 1 196 ? 19.512 48.881 11.218 1.00 21.35 209 ASN A CA 1
ATOM 1561 C C . ASN A 1 196 ? 19.408 47.527 11.905 1.00 21.70 209 ASN A C 1
ATOM 1562 O O . ASN A 1 196 ? 18.408 46.817 11.775 1.00 20.63 209 ASN A O 1
ATOM 1567 N N . ILE A 1 197 ? 20.447 47.184 12.653 1.00 19.70 210 ILE A N 1
ATOM 1568 C CA . ILE A 1 197 ? 20.510 45.892 13.307 1.00 20.29 210 ILE A CA 1
ATOM 1569 C C . ILE A 1 197 ? 20.725 45.899 14.819 1.00 19.41 210 ILE A C 1
ATOM 1570 O O . ILE A 1 197 ? 21.425 46.756 15.366 1.00 18.40 210 ILE A O 1
ATOM 1575 N N . TYR A 1 198 ? 20.092 44.942 15.489 1.00 18.84 211 TYR A N 1
ATOM 1576 C CA . TYR A 1 198 ? 20.311 44.759 16.915 1.00 18.56 211 TYR A CA 1
ATOM 1577 C C . TYR A 1 198 ? 21.028 43.415 16.932 1.00 18.10 211 TYR A C 1
ATOM 1578 O O . TYR A 1 198 ? 20.465 42.400 16.520 1.00 19.11 211 TYR A O 1
ATOM 1587 N N . LEU A 1 199 ? 22.274 43.412 17.383 1.00 17.48 212 LEU A N 1
ATOM 1588 C CA . LEU A 1 199 ? 23.063 42.187 17.420 1.00 14.66 212 LEU A CA 1
ATOM 1589 C C . LEU A 1 199 ? 23.110 41.568 18.806 1.00 14.27 212 LEU A C 1
ATOM 1590 O O . LEU A 1 199 ? 23.643 42.161 19.740 1.00 17.23 212 LEU A O 1
ATOM 1595 N N . THR A 1 200 ? 22.541 40.376 18.939 1.00 13.81 213 THR A N 1
ATOM 1596 C CA . THR A 1 200 ? 22.543 39.672 20.213 1.00 13.91 213 THR A CA 1
ATOM 1597 C C . THR A 1 200 ? 23.323 38.371 20.062 1.00 14.39 213 THR A C 1
ATOM 1598 O O . THR A 1 200 ? 22.952 37.484 19.289 1.00 14.17 213 THR A O 1
ATOM 1602 N N . ILE A 1 201 ? 24.412 38.269 20.809 1.00 14.55 214 ILE A N 1
ATOM 1603 C CA . ILE A 1 201 ? 25.268 37.095 20.755 1.00 13.85 214 ILE A CA 1
ATOM 1604 C C . ILE A 1 201 ? 25.272 36.272 22.042 1.00 14.55 214 ILE A C 1
ATOM 1605 O O . ILE A 1 201 ? 25.801 36.707 23.070 1.00 13.75 214 ILE A O 1
ATOM 1610 N N . ASP A 1 202 ? 24.663 35.091 21.985 1.00 14.22 215 ASP A N 1
ATOM 1611 C CA . ASP A 1 202 ? 24.673 34.184 23.125 1.00 14.33 215 ASP A CA 1
ATOM 1612 C C . ASP A 1 202 ? 26.009 33.463 22.935 1.00 15.25 215 ASP A C 1
ATOM 1613 O O . ASP A 1 202 ? 26.193 32.751 21.947 1.00 14.07 215 ASP A O 1
ATOM 1618 N N . LEU A 1 203 ? 26.944 33.659 23.859 1.00 14.67 216 LEU A N 1
ATOM 1619 C CA . LEU A 1 203 ? 28.260 33.048 23.735 1.00 14.79 216 LEU A CA 1
ATOM 1620 C C . LEU A 1 203 ? 28.281 31.524 23.640 1.00 15.74 216 LEU A C 1
ATOM 1621 O O . LEU A 1 203 ? 29.282 30.957 23.200 1.00 14.18 216 LEU A O 1
ATOM 1626 N N . ASP A 1 204 ? 27.204 30.844 24.037 1.00 16.17 217 ASP A N 1
ATOM 1627 C CA . ASP A 1 204 ? 27.226 29.388 23.919 1.00 16.01 217 ASP A CA 1
ATOM 1628 C C . ASP A 1 204 ? 27.090 28.947 22.465 1.00 14.96 217 ASP A C 1
ATOM 1629 O O . ASP A 1 204 ? 26.949 27.763 22.183 1.00 15.57 217 ASP A O 1
ATOM 1634 N N . VAL A 1 205 ? 27.123 29.903 21.538 1.00 12.91 218 VAL A N 1
ATOM 1635 C CA . VAL A 1 205 ? 27.055 29.553 20.128 1.00 14.02 218 VAL A CA 1
ATOM 1636 C C . VAL A 1 205 ? 28.373 28.830 19.842 1.00 14.58 218 VAL A C 1
ATOM 1637 O O . VAL A 1 205 ? 28.465 27.999 18.936 1.00 14.61 218 VAL A O 1
ATOM 1641 N N . LEU A 1 206 ? 29.392 29.157 20.635 1.00 12.13 219 LEU A N 1
ATOM 1642 C CA . LEU A 1 206 ? 30.700 28.530 20.499 1.00 13.66 219 LEU A CA 1
ATOM 1643 C C . LEU A 1 206 ? 30.571 27.099 21.011 1.00 13.98 219 LEU A C 1
ATOM 1644 O O . LEU A 1 206 ? 29.738 26.822 21.875 1.00 13.77 219 LEU A O 1
ATOM 1649 N N . ASP A 1 207 ? 31.381 26.193 20.475 1.00 14.20 220 ASP A N 1
ATOM 1650 C CA . ASP A 1 207 ? 31.329 24.804 20.905 1.00 16.21 220 ASP A CA 1
ATOM 1651 C C . ASP A 1 207 ? 31.496 24.688 22.417 1.00 16.89 220 ASP A C 1
ATOM 1652 O O . ASP A 1 207 ? 32.222 25.463 23.035 1.00 17.57 220 ASP A O 1
ATOM 1657 N N . ALA A 1 208 ? 30.820 23.707 23.002 1.00 18.12 221 ALA A N 1
ATOM 1658 C CA . ALA A 1 208 ? 30.876 23.482 24.440 1.00 18.95 221 ALA A CA 1
ATOM 1659 C C . ALA A 1 208 ? 32.284 23.249 24.984 1.00 18.98 221 ALA A C 1
ATOM 1660 O O . ALA A 1 208 ? 32.606 23.720 26.071 1.00 21.42 221 AL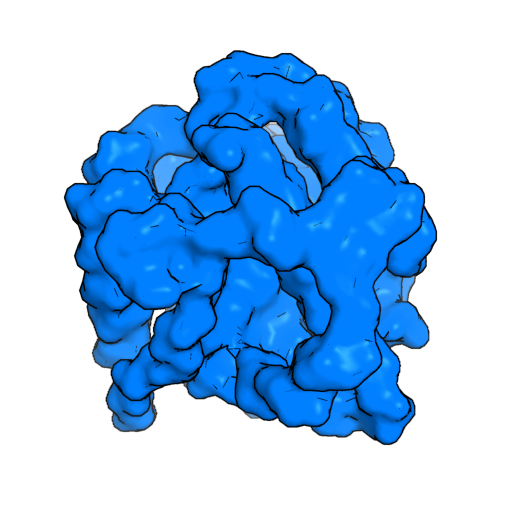A A O 1
ATOM 1662 N N . SER A 1 209 ? 33.125 22.534 24.239 1.00 17.78 222 SER A N 1
ATOM 1663 C CA . SER A 1 209 ? 34.487 22.253 24.701 1.00 16.74 222 SER A CA 1
ATOM 1664 C C . SER A 1 209 ? 35.403 23.463 24.560 1.00 17.62 222 SER A C 1
ATOM 1665 O O . SER A 1 209 ? 36.487 23.508 25.142 1.00 17.21 222 SER A O 1
ATOM 1668 N N . VAL A 1 210 ? 34.964 24.437 23.774 1.00 17.77 223 VAL A N 1
ATOM 1669 C CA . VAL A 1 210 ? 35.728 25.656 23.563 1.00 16.47 223 VAL A CA 1
ATOM 1670 C C . VAL A 1 210 ? 35.305 26.693 24.601 1.00 17.28 223 VAL A C 1
ATOM 1671 O O . VAL A 1 210 ? 36.147 27.366 25.192 1.00 16.15 223 VAL A O 1
ATOM 1675 N N . PHE A 1 211 ? 33.996 26.811 24.815 1.00 16.77 224 PHE A N 1
ATOM 1676 C CA . PHE A 1 211 ? 33.440 27.780 25.762 1.00 17.76 224 PHE A CA 1
ATOM 1677 C C . PHE A 1 211 ? 32.530 27.046 26.749 1.00 17.20 224 PHE A C 1
ATOM 1678 O O . PHE A 1 211 ? 31.310 27.146 26.674 1.00 17.31 224 PHE A O 1
ATOM 1686 N N . PRO A 1 212 ? 33.121 26.299 27.691 1.00 16.97 225 PRO A N 1
ATOM 1687 C CA . PRO A 1 212 ? 32.321 25.560 28.670 1.00 16.52 225 PRO A CA 1
ATOM 1688 C C . PRO A 1 212 ? 31.775 26.422 29.807 1.00 17.04 225 PRO A C 1
ATOM 1689 O O . PRO A 1 212 ? 30.879 25.995 30.547 1.00 17.13 225 PRO A O 1
ATOM 1693 N N . GLY A 1 213 ? 32.311 27.632 29.942 1.00 16.02 226 GLY A N 1
ATOM 1694 C CA . GLY A 1 213 ? 31.861 28.526 30.995 1.00 15.19 226 GLY A CA 1
ATOM 1695 C C . GLY A 1 213 ? 30.537 29.164 30.630 1.00 17.49 226 GLY A C 1
ATOM 1696 O O . GLY A 1 213 ? 30.444 30.388 30.474 1.00 17.08 226 GLY A O 1
ATOM 1697 N N . THR A 1 214 ? 29.511 28.327 30.487 1.00 15.70 227 THR A N 1
ATOM 1698 C CA . THR A 1 214 ? 28.183 28.793 30.121 1.00 15.70 227 THR A CA 1
ATOM 1699 C C . THR A 1 214 ? 27.138 27.877 30.749 1.00 16.19 227 THR A C 1
ATOM 1700 O O . THR A 1 214 ? 27.446 26.750 31.143 1.00 17.71 227 THR A O 1
ATOM 1704 N N . GLY A 1 215 ? 25.903 28.359 30.831 1.00 15.90 228 GLY A N 1
ATOM 1705 C CA . GLY A 1 215 ? 24.842 27.591 31.459 1.00 14.57 228 GLY A CA 1
ATOM 1706 C C . GLY A 1 215 ? 24.407 26.282 30.828 1.00 15.51 228 GLY A C 1
ATOM 1707 O O . GLY A 1 215 ? 24.209 25.293 31.533 1.00 15.18 228 GLY A O 1
ATOM 1708 N N . THR A 1 216 ? 24.262 26.267 29.507 1.00 15.86 229 THR A N 1
ATOM 1709 C CA . THR A 1 216 ? 23.802 25.078 28.796 1.00 15.36 229 THR A CA 1
ATOM 1710 C C . THR A 1 216 ? 24.710 24.736 27.624 1.00 15.29 229 THR A C 1
ATOM 1711 O O . THR A 1 216 ? 24.346 24.951 26.472 1.00 14.90 229 THR A O 1
ATOM 1715 N N . PRO A 1 217 ? 25.903 24.189 27.903 1.00 15.99 230 PRO A N 1
ATOM 1716 C CA . PRO A 1 217 ? 26.870 23.815 26.866 1.00 16.52 230 PRO A CA 1
ATOM 1717 C C . PRO A 1 217 ? 26.274 22.848 25.846 1.00 16.16 230 PRO A C 1
ATOM 1718 O O . PRO A 1 217 ? 25.594 21.894 26.214 1.00 15.77 230 PRO A O 1
ATOM 1722 N N . GLU A 1 218 ? 26.541 23.090 24.569 1.00 16.62 231 GLU A N 1
ATOM 1723 C CA . GLU A 1 218 ? 26.023 22.230 23.511 1.00 19.87 231 GLU A CA 1
ATOM 1724 C C . GLU A 1 218 ? 27.128 21.810 22.542 1.00 19.95 231 GLU A C 1
ATOM 1725 O O . GLU A 1 218 ? 27.691 22.640 21.826 1.00 18.78 231 GLU A O 1
ATOM 1731 N N . PRO A 1 219 ? 27.450 20.507 22.504 1.00 21.01 232 PRO A N 1
ATOM 1732 C CA . PRO A 1 219 ? 28.498 20.015 21.601 1.00 20.84 232 PRO A CA 1
ATOM 1733 C C . PRO A 1 219 ? 28.146 20.291 20.141 1.00 20.09 232 PRO A C 1
ATOM 1734 O O . PRO A 1 219 ? 26.970 20.387 19.789 1.00 19.95 232 PRO A O 1
ATOM 1738 N N . GLY A 1 220 ? 29.164 20.421 19.298 1.00 19.11 233 GLY A N 1
ATOM 1739 C CA . GLY A 1 220 ? 28.922 20.664 17.887 1.00 19.70 233 GLY A CA 1
ATOM 1740 C C . GLY A 1 220 ? 28.903 22.112 17.422 1.00 20.03 233 GLY A C 1
ATOM 1741 O O . GLY A 1 220 ? 28.385 22.399 16.346 1.00 22.20 233 GLY A O 1
ATOM 1742 N N . GLY A 1 221 ? 29.460 23.027 18.210 1.00 19.41 234 GLY A N 1
ATOM 1743 C CA . GLY A 1 221 ? 29.480 24.421 17.802 1.00 18.11 234 GLY A CA 1
ATOM 1744 C C . GLY A 1 221 ? 30.767 24.787 17.080 1.00 18.92 234 GLY A C 1
ATOM 1745 O O . GLY A 1 221 ? 31.620 23.927 16.843 1.00 19.22 234 GLY A O 1
ATOM 1746 N N . VAL A 1 222 ? 30.913 26.061 16.722 1.00 18.18 235 VAL A N 1
ATOM 1747 C CA . VAL A 1 222 ? 32.118 26.529 16.034 1.00 18.38 235 VAL A CA 1
ATOM 1748 C C . VAL A 1 222 ? 33.212 26.886 17.034 1.00 18.86 235 VAL A C 1
ATOM 1749 O O . VAL A 1 222 ? 32.929 27.185 18.199 1.00 18.06 235 VAL A O 1
ATOM 1753 N N . ASN A 1 223 ? 34.463 26.832 16.589 1.00 18.81 236 ASN A N 1
ATOM 1754 C CA . ASN A 1 223 ? 35.576 27.190 17.462 1.00 20.51 236 ASN A CA 1
ATOM 1755 C C . ASN A 1 223 ? 35.760 28.697 17.335 1.00 20.15 236 ASN A C 1
ATOM 1756 O O . ASN A 1 223 ? 35.006 29.351 16.618 1.00 20.59 236 ASN A O 1
ATOM 1761 N N . TYR A 1 224 ? 36.759 29.252 18.011 1.00 20.00 237 TYR A N 1
ATOM 1762 C CA . TYR A 1 224 ? 36.969 30.691 17.952 1.00 20.09 237 TYR A CA 1
ATOM 1763 C C . TYR A 1 224 ? 37.477 31.212 16.609 1.00 20.58 237 TYR A C 1
ATOM 1764 O O . TYR A 1 224 ? 37.088 32.295 16.176 1.00 19.31 237 TYR A O 1
ATOM 1773 N N . ARG A 1 225 ? 38.355 30.456 15.962 1.00 22.05 238 ARG A N 1
ATOM 1774 C CA . ARG A 1 225 ? 38.910 30.886 14.684 1.00 24.20 238 ARG A CA 1
ATOM 1775 C C . ARG A 1 225 ? 37.808 31.054 13.643 1.00 22.85 238 ARG A C 1
ATOM 1776 O O . ARG A 1 225 ? 37.824 31.996 12.848 1.00 21.92 238 ARG A O 1
ATOM 1784 N N . GLU A 1 226 ? 36.849 30.136 13.650 1.00 22.57 239 GLU A N 1
ATOM 1785 C CA . GLU A 1 226 ? 35.729 30.202 12.719 1.00 22.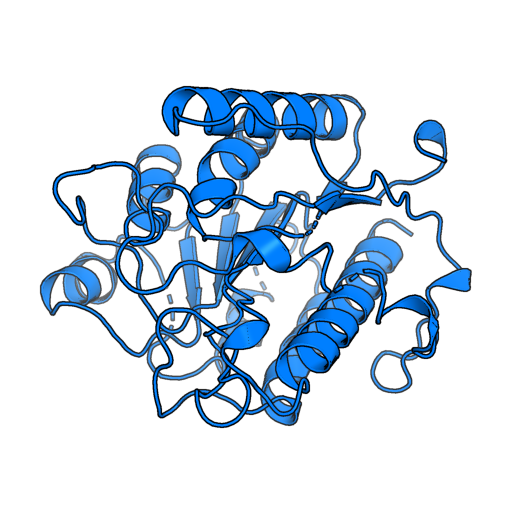24 239 GLU A CA 1
ATOM 1786 C C . GLU A 1 226 ? 34.811 31.363 13.095 1.00 19.58 239 GLU A C 1
ATOM 1787 O O . GLU A 1 226 ? 34.383 32.133 12.238 1.00 19.17 239 GLU A O 1
ATOM 1793 N N . PHE A 1 227 ? 34.525 31.497 14.385 1.00 17.85 240 PHE A N 1
ATOM 1794 C CA . PHE A 1 227 ? 33.636 32.554 14.847 1.00 17.17 240 PHE A CA 1
ATOM 1795 C C . PHE A 1 227 ? 34.116 33.975 14.565 1.00 17.30 240 PHE A C 1
ATOM 1796 O O . PHE A 1 227 ? 33.332 34.818 14.123 1.00 17.64 240 PHE A O 1
ATOM 1804 N N . GLN A 1 228 ? 35.393 34.247 14.813 1.00 15.52 241 GLN A N 1
ATOM 1805 C CA . GLN A 1 228 ? 35.912 35.596 14.609 1.00 17.11 241 GLN A CA 1
ATOM 1806 C C . GLN A 1 228 ? 35.692 36.127 13.196 1.00 16.24 241 GLN A C 1
ATOM 1807 O O . GLN A 1 228 ? 35.733 37.336 12.972 1.00 16.56 241 GLN A O 1
ATOM 1813 N N . GLU A 1 229 ? 35.443 35.229 12.249 1.00 17.73 242 GLU A N 1
ATOM 1814 C CA . GLU A 1 229 ? 35.193 35.637 10.868 1.00 17.73 242 GLU A CA 1
ATOM 1815 C C . GLU A 1 229 ? 33.987 36.574 10.772 1.00 17.98 242 GLU A C 1
ATOM 1816 O O . GLU A 1 229 ? 33.908 37.398 9.863 1.00 17.36 242 GLU A O 1
ATOM 1822 N N . ILE A 1 230 ? 33.045 36.455 11.705 1.00 17.76 243 ILE A N 1
ATOM 1823 C CA . ILE A 1 230 ? 31.873 37.321 11.656 1.00 20.24 243 ILE A CA 1
ATOM 1824 C C . ILE A 1 230 ? 32.280 38.767 11.911 1.00 21.26 243 ILE A C 1
ATOM 1825 O O . ILE A 1 230 ? 31.610 39.696 11.462 1.00 20.05 243 ILE A O 1
ATOM 1830 N N . PHE A 1 231 ? 33.385 38.961 12.626 1.00 21.63 244 PHE A N 1
ATOM 1831 C CA . PHE A 1 231 ? 33.838 40.317 12.901 1.00 23.11 244 PHE A CA 1
ATOM 1832 C C . PHE A 1 231 ? 34.338 40.970 11.616 1.00 23.35 244 PHE A C 1
ATOM 1833 O O . PHE A 1 231 ? 34.087 42.152 11.368 1.00 22.51 244 PHE A O 1
ATOM 1841 N N . LYS A 1 232 ? 35.029 40.190 10.792 1.00 22.46 245 LYS A N 1
ATOM 1842 C CA . LYS A 1 232 ? 35.550 40.695 9.532 1.00 24.65 245 LYS A CA 1
ATOM 1843 C C . LYS A 1 232 ? 34.382 41.002 8.593 1.00 23.87 245 LYS A C 1
ATOM 1844 O O . LYS A 1 232 ? 34.362 42.033 7.920 1.00 23.89 245 LYS A O 1
ATOM 1850 N N . ILE A 1 233 ? 33.411 40.096 8.564 1.00 23.09 246 ILE A N 1
ATOM 1851 C CA . ILE A 1 233 ? 32.228 40.238 7.721 1.00 22.62 246 ILE A CA 1
ATOM 1852 C C . ILE A 1 233 ? 31.428 41.492 8.076 1.00 23.78 246 ILE A C 1
ATOM 1853 O O . ILE A 1 233 ? 30.935 42.201 7.195 1.00 23.86 246 ILE A O 1
ATOM 1858 N N . ILE A 1 234 ? 31.297 41.764 9.369 1.00 22.04 247 ILE A N 1
ATOM 1859 C CA . ILE A 1 234 ? 30.573 42.944 9.800 1.00 21.67 247 ILE A CA 1
ATOM 1860 C C . ILE A 1 234 ? 31.388 44.187 9.454 1.00 23.19 247 ILE A C 1
ATOM 1861 O O . ILE A 1 234 ? 30.843 45.180 8.977 1.00 21.24 247 ILE A O 1
ATOM 1866 N N . LYS A 1 235 ? 32.696 44.124 9.691 1.00 23.80 248 LYS A N 1
ATOM 1867 C CA . LYS A 1 235 ? 33.565 45.254 9.397 1.00 25.56 248 LYS A CA 1
ATOM 1868 C C . LYS A 1 235 ? 33.515 45.669 7.929 1.00 25.98 248 LYS A C 1
ATOM 1869 O O . LYS A 1 235 ? 33.520 46.858 7.624 1.00 25.70 248 LYS A O 1
ATOM 1875 N N . ASN A 1 236 ? 33.473 44.692 7.026 1.00 26.09 249 ASN A N 1
ATOM 1876 C CA . ASN A 1 236 ? 33.444 44.987 5.598 1.00 27.51 249 ASN A CA 1
ATOM 1877 C C . ASN A 1 236 ? 32.038 45.189 5.036 1.00 28.34 249 ASN A C 1
ATOM 1878 O O . ASN A 1 236 ? 31.880 45.461 3.847 1.00 30.24 249 ASN A O 1
ATOM 1883 N N . SER A 1 237 ? 31.018 45.059 5.875 1.00 27.25 250 SER A N 1
ATOM 1884 C CA . SER A 1 237 ? 29.649 45.218 5.399 1.00 26.72 250 SER A CA 1
ATOM 1885 C C . SER A 1 237 ? 29.128 46.636 5.579 1.00 26.06 250 SER A C 1
ATOM 1886 O O . SER A 1 237 ? 29.845 47.525 6.032 1.00 26.72 250 SER A O 1
ATOM 1889 N N . ASN A 1 238 ? 27.866 46.834 5.221 1.00 25.67 251 ASN A N 1
ATOM 1890 C CA . ASN A 1 238 ? 27.241 48.134 5.368 1.00 27.23 251 ASN A CA 1
ATOM 1891 C C . ASN A 1 238 ? 26.004 48.045 6.252 1.00 27.27 251 ASN A C 1
ATOM 1892 O O . ASN A 1 238 ? 24.965 48.631 5.939 1.00 29.40 251 ASN A O 1
ATOM 1897 N N . ILE A 1 239 ? 26.100 47.295 7.348 1.00 25.48 252 ILE A N 1
ATOM 1898 C CA . ILE A 1 239 ? 24.967 47.192 8.258 1.00 25.41 252 ILE A CA 1
ATOM 1899 C C . ILE A 1 239 ? 25.199 48.179 9.393 1.00 24.61 252 ILE A C 1
ATOM 1900 O O . ILE A 1 239 ? 26.341 48.474 9.747 1.00 24.89 252 ILE A O 1
ATOM 1905 N N . ASN A 1 240 ? 24.115 48.692 9.957 1.00 23.94 253 ASN A N 1
ATOM 1906 C CA . ASN A 1 240 ? 24.216 49.657 11.039 1.00 24.89 253 ASN A CA 1
ATOM 1907 C C . ASN A 1 240 ? 23.776 49.050 12.369 1.00 23.56 253 ASN A C 1
ATOM 1908 O O . ASN A 1 240 ? 22.588 48.833 12.610 1.00 22.54 253 ASN A O 1
ATOM 1913 N N . ILE A 1 241 ? 24.746 48.756 13.227 1.00 22.59 254 ILE A N 1
ATOM 1914 C CA . ILE A 1 241 ? 24.440 48.184 14.529 1.00 21.40 254 ILE A CA 1
ATOM 1915 C C . ILE A 1 241 ? 24.085 49.318 15.482 1.00 21.16 254 ILE A C 1
ATOM 1916 O O . ILE A 1 241 ? 24.929 50.141 15.819 1.00 20.74 254 ILE A O 1
ATOM 1921 N N . VAL A 1 242 ? 22.824 49.363 15.898 1.00 21.63 255 VAL A N 1
ATOM 1922 C CA . VAL A 1 242 ? 22.354 50.412 16.796 1.00 19.80 255 VAL A CA 1
ATOM 1923 C C . VAL A 1 242 ? 22.188 49.917 18.226 1.00 19.33 255 VAL A C 1
ATOM 1924 O O . VAL A 1 242 ? 21.784 50.671 19.115 1.00 18.13 255 VAL A O 1
ATOM 1928 N N . GLY A 1 243 ? 22.511 48.645 18.433 1.00 17.80 256 GLY A N 1
ATOM 1929 C CA . GLY A 1 243 ? 22.410 48.035 19.743 1.00 17.69 256 GLY A CA 1
ATOM 1930 C C . GLY A 1 243 ? 23.115 46.693 19.700 1.00 18.67 256 GLY A C 1
ATOM 1931 O O . GLY A 1 243 ? 23.064 45.997 18.682 1.00 18.78 256 GLY A O 1
ATOM 1932 N N . CYS A 1 244 ? 23.767 46.314 20.795 1.00 17.78 257 CYS A N 1
ATOM 1933 C CA . CYS A 1 244 ? 24.489 45.050 20.826 1.00 19.05 257 CYS A CA 1
ATOM 1934 C C . CYS A 1 244 ? 24.645 44.478 22.232 1.00 19.33 2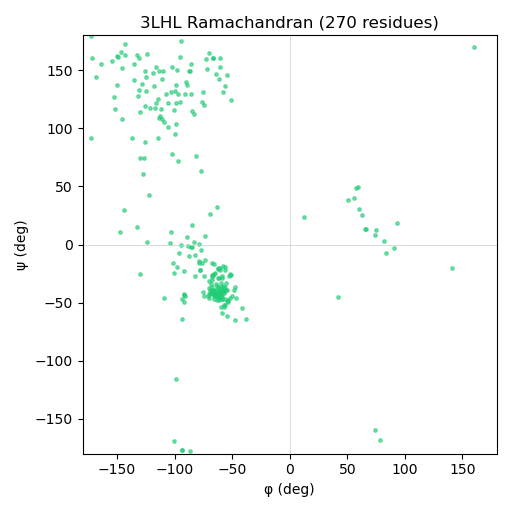57 CYS A C 1
ATOM 1935 O O . C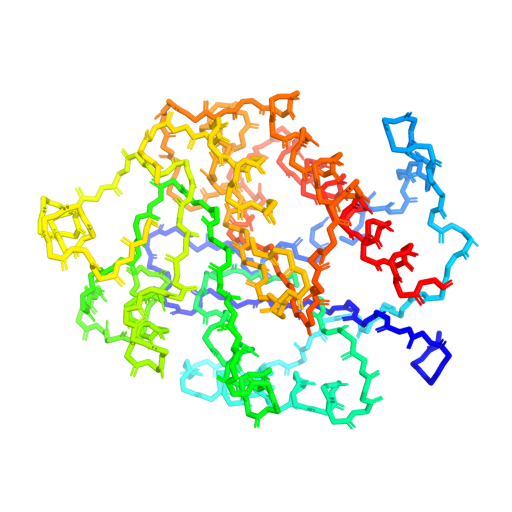YS A 1 244 ? 24.566 45.204 23.228 1.00 19.18 257 CYS A O 1
ATOM 1938 N N . ASP A 1 245 ? 24.858 43.166 22.304 1.00 18.63 258 ASP A N 1
ATOM 1939 C CA . ASP A 1 245 ? 25.078 42.501 23.579 1.00 17.32 258 ASP A CA 1
ATOM 1940 C C . ASP A 1 245 ? 25.672 41.101 23.411 1.00 16.98 258 ASP A C 1
ATOM 1941 O O . ASP A 1 245 ? 25.541 40.476 22.356 1.00 16.60 258 ASP A O 1
ATOM 1946 N N . ILE A 1 246 ? 26.365 40.639 24.446 1.00 15.39 259 ILE A N 1
ATOM 1947 C CA . ILE A 1 246 ? 26.932 39.295 24.469 1.00 17.14 259 ILE A CA 1
ATOM 1948 C C . ILE A 1 246 ? 26.409 38.751 25.795 1.00 17.21 259 ILE A C 1
ATOM 1949 O O . ILE A 1 246 ? 26.397 39.463 26.800 1.00 17.60 259 ILE A O 1
ATOM 1954 N N . VAL A 1 247 ? 25.967 37.502 25.810 1.00 16.19 260 VAL A N 1
ATOM 1955 C CA . VAL A 1 247 ? 25.398 36.961 27.032 1.00 14.12 260 VAL A CA 1
ATOM 1956 C C . VAL A 1 247 ? 25.718 35.500 27.290 1.00 13.76 260 VAL A C 1
ATOM 1957 O O . VAL A 1 247 ? 26.296 34.820 26.453 1.00 12.06 260 VAL A O 1
ATOM 1961 N N . GLU A 1 248 ? 25.323 35.046 28.477 1.00 14.93 261 GLU A N 1
ATOM 1962 C CA . GLU A 1 248 ? 25.472 33.667 28.920 1.00 15.03 261 GLU A CA 1
ATOM 1963 C C . GLU A 1 248 ? 26.865 33.190 29.341 1.00 15.78 261 GLU A C 1
ATOM 1964 O O . GLU A 1 248 ? 27.094 31.984 29.490 1.00 14.92 261 GLU A O 1
ATOM 1970 N N . LEU A 1 249 ? 27.797 34.121 29.520 1.00 15.01 262 LEU A N 1
ATOM 1971 C CA . LEU A 1 249 ? 29.115 33.737 30.009 1.00 15.24 262 LEU A CA 1
ATOM 1972 C C . LEU A 1 249 ? 28.888 33.449 31.489 1.00 15.69 262 LEU A C 1
ATOM 1973 O O . LEU A 1 249 ? 28.430 34.319 32.230 1.00 14.20 262 LEU A O 1
ATOM 1978 N N . SER A 1 250 ? 29.176 32.222 31.904 1.00 17.24 263 SER A N 1
ATOM 1979 C CA . SER A 1 250 ? 29.024 31.820 33.297 1.00 16.76 263 SER A CA 1
ATOM 1980 C C . SER A 1 250 ? 30.399 31.274 33.671 1.00 18.10 263 SER A C 1
ATOM 1981 O O . SER A 1 250 ? 30.664 30.083 33.542 1.00 15.90 263 SER A O 1
ATOM 1984 N N . PRO A 1 251 ? 31.291 32.165 34.137 1.00 21.47 264 PRO A N 1
ATOM 1985 C CA . PRO A 1 251 ? 32.685 31.978 34.564 1.00 22.19 264 PRO A CA 1
ATOM 1986 C C . PRO A 1 251 ? 33.065 30.718 35.325 1.00 22.01 264 PRO A C 1
ATOM 1987 O O . PRO A 1 251 ? 33.862 29.910 34.847 1.00 22.94 264 PRO A O 1
ATOM 1991 N N . ASP A 1 252 ? 32.507 30.562 36.516 1.00 21.49 265 ASP A N 1
ATOM 1992 C CA . ASP A 1 252 ? 32.835 29.426 37.360 1.00 22.39 265 ASP A CA 1
ATOM 1993 C C . ASP A 1 252 ? 32.728 28.047 36.724 1.00 21.21 265 ASP A C 1
ATOM 1994 O O . ASP A 1 252 ? 33.405 27.120 37.162 1.00 21.31 265 ASP A O 1
ATOM 1999 N N . TYR A 1 253 ? 31.904 27.896 35.694 1.00 18.48 266 TYR A N 1
ATOM 2000 C CA . TYR A 1 253 ? 31.774 26.582 35.072 1.00 18.13 266 TYR A CA 1
ATOM 2001 C C . TYR A 1 253 ? 32.982 26.191 34.229 1.00 17.32 266 TYR A C 1
ATOM 2002 O O . TYR A 1 253 ? 33.122 25.032 33.841 1.00 17.50 266 TYR A O 1
ATOM 2011 N N . ASP A 1 254 ? 33.851 27.156 33.946 1.00 16.62 267 ASP A N 1
ATOM 2012 C CA . ASP A 1 254 ? 35.071 26.883 33.190 1.00 17.11 267 ASP A CA 1
ATOM 2013 C C . ASP A 1 254 ? 36.220 27.136 34.150 1.00 17.69 267 ASP A C 1
ATOM 2014 O O . ASP A 1 254 ? 36.709 28.261 34.271 1.00 17.30 267 ASP A O 1
ATOM 2019 N N . THR A 1 255 ? 36.642 26.081 34.833 1.00 19.78 268 THR A N 1
ATOM 2020 C CA . THR A 1 255 ? 37.722 26.174 35.803 1.00 21.07 268 THR A CA 1
ATOM 2021 C C . THR A 1 255 ? 39.049 26.641 35.216 1.00 20.58 268 THR A C 1
ATOM 2022 O O . THR A 1 255 ? 39.911 27.118 35.954 1.00 22.42 268 THR A O 1
ATOM 2026 N N . THR A 1 256 ? 39.223 26.518 33.901 1.00 18.69 269 THR A N 1
ATOM 2027 C CA . THR A 1 256 ? 40.474 26.958 33.284 1.00 17.52 269 THR A CA 1
ATOM 2028 C C . THR A 1 256 ? 40.475 28.471 33.150 1.00 17.15 269 THR A C 1
ATOM 2029 O O . THR A 1 256 ? 41.530 29.089 33.021 1.00 19.41 269 THR A O 1
ATOM 2033 N N . GLY A 1 257 ? 39.285 29.061 33.165 1.00 16.83 270 GLY A N 1
ATOM 2034 C CA . GLY A 1 257 ? 39.169 30.502 33.037 1.00 14.58 270 GLY A CA 1
ATOM 2035 C C . GLY A 1 257 ? 39.196 31.000 31.599 1.00 15.60 270 GLY A C 1
ATOM 2036 O O . GLY A 1 257 ? 38.965 32.185 31.348 1.00 18.57 270 GLY A O 1
ATOM 2037 N N . VAL A 1 258 ? 39.462 30.111 30.646 1.00 13.82 271 VAL A N 1
ATOM 2038 C CA . VAL A 1 258 ? 39.532 30.522 29.244 1.00 14.01 271 VAL A CA 1
ATOM 2039 C C . VAL A 1 258 ? 38.248 31.143 28.683 1.00 14.87 271 VAL A C 1
ATOM 2040 O O . VAL A 1 258 ? 38.312 32.040 27.843 1.00 16.77 271 VAL A O 1
ATOM 2044 N N . SER A 1 259 ? 37.090 30.684 29.151 1.00 14.75 272 SER A N 1
ATOM 2045 C CA . SER A 1 259 ? 35.816 31.228 28.688 1.00 14.90 272 SER A CA 1
ATOM 2046 C C . SER A 1 259 ? 35.745 32.737 28.906 1.00 15.11 272 SER A C 1
ATOM 2047 O O . SER A 1 259 ? 35.188 33.466 28.091 1.00 15.35 272 SER A O 1
ATOM 2050 N N . THR A 1 260 ? 36.310 33.199 30.015 1.00 16.69 273 THR A N 1
ATOM 2051 C CA . THR A 1 260 ? 36.311 34.620 30.338 1.00 16.86 273 THR A CA 1
ATOM 2052 C C . THR A 1 260 ? 37.201 35.376 29.354 1.00 17.80 273 THR A C 1
ATOM 2053 O O . THR A 1 260 ? 36.862 36.467 28.891 1.00 15.98 273 THR A O 1
ATOM 2057 N N . VAL A 1 261 ? 38.344 34.780 29.035 1.00 17.85 274 VAL A N 1
ATOM 2058 C CA . VAL A 1 261 ? 39.285 35.387 28.113 1.00 16.64 274 VAL A CA 1
ATOM 2059 C C . VAL A 1 261 ? 38.626 35.505 26.745 1.00 16.11 274 VAL A C 1
ATOM 2060 O O . VAL A 1 261 ? 38.761 36.515 26.064 1.00 13.73 274 VAL A O 1
ATOM 2064 N N . ILE A 1 262 ? 37.907 34.461 26.351 1.00 15.82 275 ILE A N 1
ATOM 2065 C CA . ILE A 1 262 ? 37.218 34.456 25.067 1.00 15.25 275 ILE A CA 1
ATOM 2066 C C . ILE A 1 262 ? 36.190 35.586 25.014 1.00 15.57 275 ILE A C 1
ATOM 2067 O O . ILE A 1 262 ? 36.087 36.296 24.013 1.00 15.89 275 ILE A O 1
ATOM 2072 N N . ALA A 1 263 ? 35.433 35.751 26.096 1.00 14.99 276 ALA A N 1
ATOM 2073 C CA . ALA A 1 263 ? 34.416 36.797 26.157 1.00 15.21 276 ALA A CA 1
ATOM 2074 C C . ALA A 1 263 ? 35.077 38.175 26.061 1.00 15.55 276 ALA A C 1
ATOM 2075 O O . ALA A 1 263 ? 34.554 39.089 25.421 1.00 14.75 276 ALA A O 1
ATOM 2077 N N . CYS A 1 264 ? 36.229 38.313 26.704 1.00 15.06 277 CYS A N 1
ATOM 2078 C CA . CYS A 1 264 ? 36.945 39.577 26.695 1.00 16.56 277 CYS A CA 1
ATOM 2079 C C . CYS A 1 264 ? 37.394 39.929 25.290 1.00 17.26 277 CYS A C 1
ATOM 2080 O O . CYS A 1 264 ? 37.254 41.071 24.859 1.00 17.22 277 CYS A O 1
ATOM 2083 N N . LYS A 1 265 ? 37.922 38.943 24.572 1.00 16.48 278 LYS A N 1
ATOM 2084 C CA . LYS A 1 265 ? 38.389 39.180 23.215 1.00 17.02 278 LYS A CA 1
ATOM 2085 C C . LYS A 1 265 ? 37.211 39.493 22.297 1.00 16.32 278 LYS A C 1
ATOM 2086 O O . LYS A 1 265 ? 37.296 40.375 21.440 1.00 16.55 278 LYS A O 1
ATOM 2092 N N . ILE A 1 266 ? 36.107 38.775 22.475 1.00 15.53 279 ILE A N 1
ATOM 2093 C CA . ILE A 1 266 ? 34.933 39.021 21.653 1.00 15.32 279 ILE A CA 1
ATOM 2094 C C . ILE A 1 266 ? 34.430 40.437 21.927 1.00 14.31 279 ILE A C 1
ATOM 2095 O O . ILE A 1 266 ? 34.050 41.165 21.014 1.00 13.26 279 ILE A O 1
ATOM 2100 N N . LEU A 1 267 ? 34.449 40.829 23.193 1.00 16.39 280 LEU A N 1
ATOM 2101 C CA . LEU A 1 267 ? 34.013 42.166 23.567 1.00 17.10 280 LEU A CA 1
ATOM 2102 C C . LEU A 1 267 ? 34.865 43.200 22.825 1.00 16.60 280 LEU A C 1
ATOM 2103 O O . LEU A 1 267 ? 34.340 44.160 22.246 1.00 16.95 280 LEU A O 1
ATOM 2108 N N . ARG A 1 268 ? 36.178 42.997 22.833 1.00 15.36 281 ARG A N 1
ATOM 2109 C CA . ARG A 1 268 ? 37.080 43.930 22.162 1.00 17.06 281 ARG A CA 1
ATOM 2110 C C . ARG A 1 268 ? 36.808 44.064 20.668 1.00 16.50 281 ARG A C 1
ATOM 2111 O O . ARG A 1 268 ? 36.619 45.175 20.168 1.00 16.29 281 ARG A O 1
ATOM 2119 N N . GLU A 1 269 ? 36.786 42.938 19.959 1.00 16.69 282 GLU A N 1
ATOM 2120 C CA . GLU A 1 269 ? 36.561 42.964 18.516 1.00 19.37 282 GLU A CA 1
ATOM 2121 C C . GLU A 1 269 ? 35.244 43.652 18.157 1.00 20.25 282 GLU A C 1
ATOM 2122 O O . GLU A 1 269 ? 35.180 44.416 17.191 1.00 20.18 282 GLU A O 1
ATOM 2128 N N . LEU A 1 270 ? 34.196 43.384 18.931 1.00 19.78 283 LEU A N 1
ATOM 2129 C CA . LEU A 1 270 ? 32.901 43.997 18.664 1.00 19.55 283 LEU A CA 1
ATOM 2130 C C . LEU A 1 270 ? 32.939 45.502 18.879 1.00 19.03 283 LEU A C 1
ATOM 2131 O O . LEU A 1 270 ? 32.369 46.249 18.093 1.00 20.43 283 LEU A O 1
ATOM 2136 N N . CYS A 1 271 ? 33.605 45.950 19.940 1.00 19.32 284 CYS A N 1
ATOM 2137 C CA . CYS A 1 271 ? 33.709 47.380 20.199 1.00 18.91 284 CYS A CA 1
ATOM 2138 C C . CYS A 1 271 ? 34.442 48.020 19.027 1.00 19.58 284 CYS A C 1
ATOM 2139 O O . CYS A 1 271 ? 34.026 49.053 18.508 1.00 20.85 284 CYS A O 1
ATOM 2142 N N . LEU A 1 272 ? 35.539 47.397 18.611 1.00 19.31 285 LEU A N 1
ATOM 2143 C CA . LEU A 1 272 ? 36.317 47.915 17.498 1.00 20.06 285 LEU A CA 1
ATOM 2144 C C . LEU A 1 272 ? 35.448 48.039 16.248 1.00 20.33 285 LEU A C 1
ATOM 2145 O O . LEU A 1 272 ? 35.356 49.105 15.640 1.00 18.84 285 LEU A O 1
ATOM 2150 N N . ILE A 1 273 ? 34.797 46.944 15.884 1.00 19.88 286 ILE A N 1
ATOM 2151 C CA . ILE A 1 273 ? 33.934 46.909 14.713 1.00 21.87 286 ILE A CA 1
ATOM 2152 C C . ILE A 1 273 ? 32.863 47.999 14.717 1.00 21.21 286 ILE A C 1
ATOM 2153 O O . ILE A 1 273 ? 32.692 48.714 13.732 1.00 19.79 286 ILE A O 1
ATOM 2158 N N . ILE A 1 274 ? 32.148 48.125 15.828 1.00 20.60 287 ILE A N 1
ATOM 2159 C CA . ILE A 1 274 ? 31.092 49.120 15.934 1.00 20.96 287 ILE A CA 1
ATOM 2160 C C . ILE A 1 274 ? 31.674 50.531 15.987 1.00 21.13 287 ILE A C 1
ATOM 2161 O O . ILE A 1 274 ? 31.207 51.429 15.284 1.00 18.11 287 ILE A O 1
ATOM 2166 N N . SER A 1 275 ? 32.701 50.718 16.809 1.00 21.98 288 SER A N 1
ATOM 2167 C CA . SER A 1 275 ? 33.330 52.027 16.949 1.00 24.41 288 SER A CA 1
ATOM 2168 C C . SER A 1 275 ? 33.865 52.555 15.626 1.00 25.94 288 SER A C 1
ATOM 2169 O O . SER A 1 275 ? 33.758 53.749 15.337 1.00 26.34 288 SER A O 1
ATOM 2172 N N . ASP A 1 276 ? 34.430 51.665 14.818 1.00 27.08 289 ASP A N 1
ATOM 2173 C CA . ASP A 1 276 ? 34.984 52.069 13.535 1.00 28.93 289 ASP A CA 1
ATOM 2174 C C . ASP A 1 276 ? 33.911 52.547 12.567 1.00 30.18 289 ASP A C 1
ATOM 2175 O O . ASP A 1 276 ? 34.124 53.511 11.831 1.00 28.61 289 ASP A O 1
ATOM 2180 N N . LYS A 1 277 ? 32.762 51.878 12.565 1.00 32.92 290 LYS A N 1
ATOM 2181 C CA . LYS A 1 277 ? 31.675 52.264 11.671 1.00 36.67 290 LYS A CA 1
ATOM 2182 C C . LYS A 1 277 ? 31.134 53.636 12.029 1.00 38.52 290 LYS A C 1
ATOM 2183 O O . LYS A 1 277 ? 30.884 54.459 11.151 1.00 38.97 290 LYS A O 1
ATOM 2189 N N . ILE A 1 278 ? 30.943 53.875 13.322 1.00 41.24 291 ILE A N 1
ATOM 2190 C CA . ILE A 1 278 ? 30.455 55.167 13.786 1.00 43.77 291 ILE A CA 1
ATOM 2191 C C . ILE A 1 278 ? 31.534 56.193 13.452 1.00 46.34 291 ILE A C 1
ATOM 2192 O O . ILE A 1 278 ? 31.257 57.381 13.300 1.00 46.90 291 ILE A O 1
ATOM 2197 N N . LYS A 1 279 ? 32.768 55.708 13.333 1.00 49.33 292 LYS A N 1
ATOM 2198 C CA . LYS A 1 279 ? 33.921 56.540 13.002 1.00 51.14 292 LYS A CA 1
ATOM 2199 C C . LYS A 1 279 ? 34.288 57.519 14.100 1.00 52.21 292 LYS A C 1
ATOM 2200 O O . LYS A 1 279 ? 35.466 57.677 14.418 1.00 53.15 292 LYS A O 1
#

CATH classification: 3.40.800.10

Sequence (272 aa):
NYEESNLIVFGVGFDGTTSNRPGARFASSSRKEFYGLETYSPFLDLDLEDYNICDYGDLEISVGSTEQVLKEIYQETYKIVRDSKVPFIGGEHLVTLPAFKAVHEKYNDIYVIHFDAHTDLREEYNNSKNSHATVIKRIWDIVGDNKIFQFGIRSGTKEEFKFATEEKHTYEIGGIDTFENIVNLNGKNIYLTIDLDVLDASVFPGTGTPEPGGVNYREFQEIFKIIKNSNINIVGCDIVELSPDYDTTGVSTVIACKILRELCLIISDKIK

B-factor: mean 23.49, std 8.47, range [8.93, 60.32]

Secondary structure (DSSP, 8-state):
-TTT-SEEEEEB---TT--SS--GGGTTT--TTGGGS-SEETTTTEEGGGS-EEEEEEPP--SS-HHHHHHHHHHHHHHHHHTT-EE--BSSGGGHHHHHHHHHHH-SSEEEEEE-SB----S-BTTBSSSTTTHHHHHHHHH-TTSEEEESB-B--HHHHHHHHTS-S---BT--TTHHHHH--TT-EEEEEEEGGGB-TTT--SBSS--SS-B-HHHHTHHHHHHHTS--EEEEEEEE-B-GGG-TT-HHHHHHHHHHHHHHHHHHHHH-